Protein AF-A0AAE1EBH0-F1 (afdb_monomer_lite)

Radius of gyration: 31.52 Å; chains: 1; bounding box: 66×72×104 Å

Foldseek 3Di:
DDDYDYDDDDDDDDDDDDDDDDDDDPDDDDPDPAPAFDDDQADEAEWDADLEETETDAHCEEYAYEQHHYEYAHEAHEYEYAYEAHEAEYAYEAHEHEYHYEAHEHEYHYEAHEHEYAYEAHEHEYAYEAHEYEYHYEAHEHEYHYEAHEYEYAYAEYEAEYHYAEYEHEYHHAEYEAEYHHAEYEAEYAHAEYEAEYAHQEYEYEDHHQEYEAEDHHQEYEAEYAHAEYAAEDHHQEYAAEDHYEAYHHEYAHQEYHHEDAYEAHCEEDHHQEYCEEYHYEAHNYEYAHAHYNYEAEYEDHNYAYEYEDDPHDHDYDPPHPYPDDDDDHDD

Structure (mmCIF, N/CA/C/O backbone):
data_AF-A0AAE1EBH0-F1
#
_entry.id   AF-A0AAE1EBH0-F1
#
loop_
_atom_site.group_PDB
_atom_site.id
_atom_site.type_symbol
_atom_site.label_atom_id
_atom_site.label_alt_id
_atom_site.label_comp_id
_atom_site.label_asym_id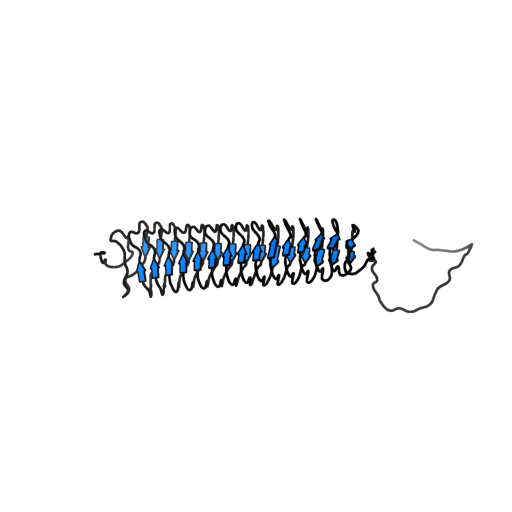
_atom_site.label_entity_id
_atom_site.label_seq_id
_atom_site.pdbx_PDB_ins_code
_atom_site.Cartn_x
_atom_site.Cartn_y
_atom_site.Cartn_z
_atom_site.occupancy
_atom_site.B_iso_or_equiv
_atom_site.auth_seq_id
_atom_site.auth_comp_id
_atom_site.auth_asym_id
_atom_site.auth_atom_id
_atom_site.pdbx_PDB_model_num
ATOM 1 N N . MET A 1 1 ? 1.457 -58.887 -53.678 1.00 26.47 1 MET A N 1
ATOM 2 C CA . MET A 1 1 ? 2.492 -59.864 -53.277 1.00 26.47 1 MET A CA 1
ATOM 3 C C . MET A 1 1 ? 2.886 -60.660 -54.516 1.00 26.47 1 MET A C 1
ATOM 5 O O . MET A 1 1 ? 1.962 -61.094 -55.187 1.00 26.47 1 MET A O 1
ATOM 9 N N . PRO A 1 2 ? 4.170 -60.941 -54.784 1.00 42.22 2 PRO A N 1
ATOM 10 C CA . PRO A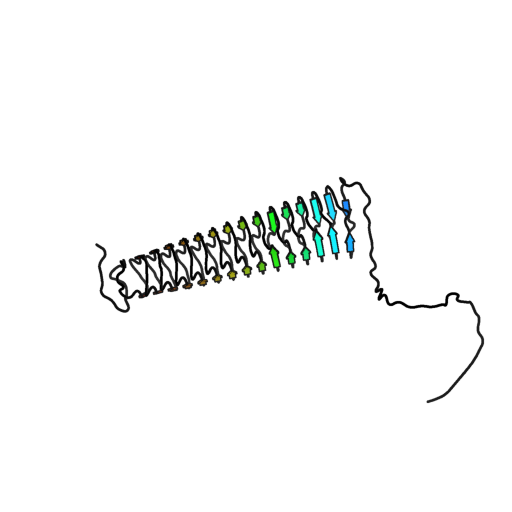 1 2 ? 5.352 -60.102 -54.552 1.00 42.22 2 PRO A CA 1
ATOM 11 C C . PRO A 1 2 ? 6.377 -60.159 -55.733 1.00 42.22 2 PRO A C 1
ATOM 13 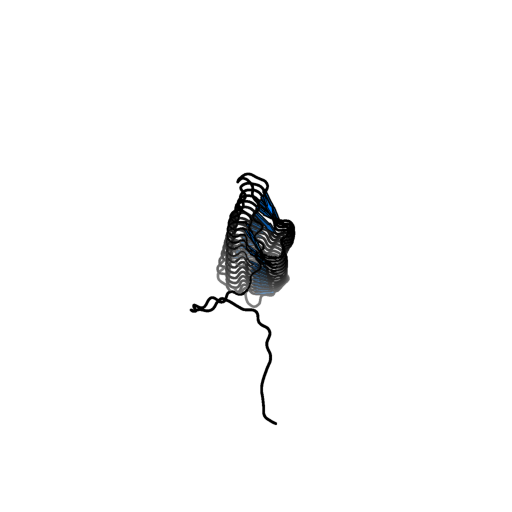O O . PRO A 1 2 ? 6.101 -60.770 -56.757 1.00 42.22 2 PRO A O 1
ATOM 16 N N . VAL A 1 3 ? 7.558 -59.554 -55.496 1.00 28.09 3 VAL A N 1
ATOM 17 C CA . VAL A 1 3 ? 8.928 -59.814 -56.037 1.00 28.09 3 VAL A CA 1
ATOM 18 C C . VAL A 1 3 ? 9.232 -59.475 -57.522 1.00 28.09 3 VAL A C 1
ATOM 20 O O . VAL A 1 3 ? 8.722 -60.125 -58.423 1.00 28.09 3 VAL A O 1
ATOM 23 N N . THR A 1 4 ? 9.946 -58.367 -57.825 1.00 29.62 4 THR A N 1
ATOM 24 C CA . THR A 1 4 ? 11.438 -58.160 -57.933 1.00 29.62 4 THR A CA 1
ATOM 25 C C . THR A 1 4 ? 11.979 -58.380 -59.351 1.00 29.62 4 THR A C 1
ATOM 27 O O . THR A 1 4 ? 11.517 -59.289 -60.019 1.00 29.62 4 THR A O 1
ATOM 30 N N . ASP A 1 5 ? 13.020 -57.729 -59.873 1.00 27.09 5 ASP A N 1
ATOM 31 C CA . ASP A 1 5 ? 13.785 -56.509 -59.576 1.00 27.09 5 ASP A CA 1
ATOM 32 C C . ASP A 1 5 ? 14.740 -56.298 -60.789 1.00 27.09 5 ASP A C 1
ATOM 34 O O . ASP A 1 5 ? 15.167 -57.269 -61.407 1.00 27.09 5 ASP A O 1
ATOM 38 N N . TRP A 1 6 ? 15.145 -55.044 -61.030 1.00 24.08 6 TRP A N 1
ATOM 39 C CA . TRP A 1 6 ? 16.502 -54.597 -61.436 1.00 24.08 6 TRP A CA 1
ATOM 40 C C . TRP A 1 6 ? 16.941 -54.312 -62.891 1.00 24.08 6 TRP A C 1
ATOM 42 O O . TRP A 1 6 ? 17.230 -55.205 -63.676 1.00 24.08 6 TRP A O 1
ATOM 52 N N . ARG A 1 7 ? 17.273 -53.006 -63.045 1.00 26.92 7 ARG A N 1
ATOM 53 C CA . ARG A 1 7 ? 18.481 -52.367 -63.639 1.00 26.92 7 ARG A CA 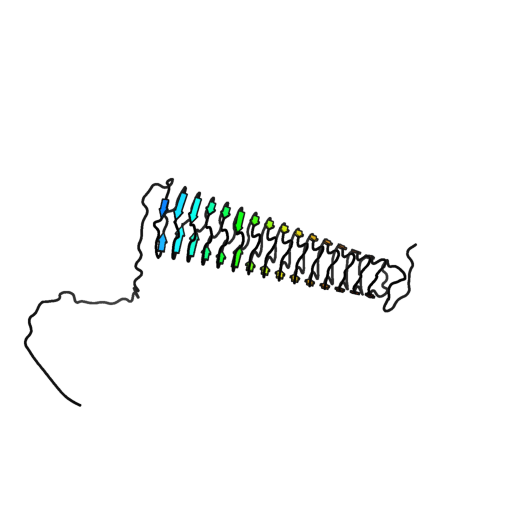1
ATOM 54 C C . ARG A 1 7 ? 18.628 -52.408 -65.167 1.00 26.92 7 ARG A C 1
ATOM 56 O O . ARG A 1 7 ? 18.363 -53.406 -65.803 1.00 26.92 7 ARG A O 1
ATOM 63 N N . SER A 1 8 ? 19.113 -51.372 -65.852 1.00 25.89 8 SER A N 1
ATOM 64 C CA . SER A 1 8 ? 19.776 -50.105 -65.492 1.00 25.89 8 SER A CA 1
ATOM 65 C C . SER A 1 8 ? 19.972 -49.301 -66.784 1.00 25.89 8 SER A C 1
ATOM 67 O O . SER A 1 8 ? 20.172 -49.931 -67.815 1.00 25.89 8 SER A O 1
ATOM 69 N N . HIS A 1 9 ? 20.021 -47.966 -66.729 1.00 27.78 9 HIS A N 1
ATOM 70 C CA . HIS A 1 9 ? 21.150 -47.166 -67.236 1.00 27.78 9 HIS A CA 1
ATOM 71 C C . HIS A 1 9 ? 21.087 -45.757 -66.630 1.00 27.78 9 HIS A C 1
ATOM 73 O O . HIS A 1 9 ? 20.063 -45.082 -66.647 1.00 27.78 9 HIS A O 1
ATOM 79 N N . SER A 1 10 ? 22.204 -45.380 -66.020 1.00 27.69 10 SER A N 1
ATOM 80 C CA . SER A 1 10 ? 22.478 -44.126 -65.330 1.00 27.69 10 SER A CA 1
ATOM 81 C C . SER A 1 10 ? 23.040 -43.069 -66.277 1.00 27.69 10 SER A C 1
ATOM 83 O O . SER A 1 10 ? 23.860 -43.405 -67.130 1.00 27.69 10 SER A O 1
ATOM 85 N N . SER A 1 11 ? 22.795 -41.795 -65.980 1.00 27.38 11 SER A N 1
ATOM 86 C CA . SER A 1 11 ? 23.772 -40.731 -66.230 1.00 27.38 11 SER A CA 1
ATOM 87 C C . SER A 1 11 ? 24.030 -39.957 -64.935 1.00 27.38 11 SER A C 1
ATOM 89 O O . SER A 1 11 ? 23.114 -39.422 -64.317 1.00 27.38 11 SER A O 1
ATOM 91 N N . GLN A 1 12 ? 25.302 -39.998 -64.531 1.00 27.47 12 GLN A N 1
ATOM 92 C CA . GLN A 1 12 ? 25.963 -39.329 -63.404 1.00 27.47 12 GLN A CA 1
ATOM 93 C C . GLN A 1 12 ? 25.803 -37.796 -63.490 1.00 27.47 12 GLN A C 1
ATOM 95 O O . GLN A 1 12 ? 25.592 -37.274 -64.577 1.00 27.47 12 GLN A O 1
ATOM 100 N N . THR A 1 13 ? 25.872 -37.035 -62.393 1.00 27.75 13 THR A N 1
ATOM 101 C CA . THR A 1 13 ? 27.129 -36.580 -61.754 1.00 27.75 13 THR A CA 1
ATOM 102 C C . THR A 1 13 ? 26.918 -36.307 -60.253 1.00 27.75 13 THR A C 1
ATOM 104 O O . THR A 1 13 ? 26.025 -35.576 -59.851 1.00 27.75 13 THR A O 1
ATOM 107 N N . LYS A 1 14 ? 27.567 -37.102 -59.391 1.00 26.70 14 LYS A N 1
ATOM 108 C CA . LYS A 1 14 ? 28.791 -36.802 -58.610 1.00 26.70 14 LYS A CA 1
ATOM 109 C C . LYS A 1 14 ? 28.615 -35.797 -57.458 1.00 26.70 14 LYS A C 1
ATOM 111 O O . LYS A 1 14 ? 28.728 -34.589 -57.616 1.00 26.70 14 LYS A O 1
ATOM 116 N N . SER A 1 15 ? 28.410 -36.399 -56.288 1.00 29.59 15 SER A N 1
ATOM 117 C CA . SER A 1 15 ? 28.755 -35.933 -54.945 1.00 29.59 15 SER A CA 1
ATOM 118 C C . SER A 1 15 ? 30.262 -35.755 -54.757 1.00 29.59 15 SER A C 1
ATOM 120 O O . SER A 1 15 ? 31.019 -36.502 -55.370 1.00 29.59 15 SER A O 1
ATOM 122 N N . ASP A 1 16 ? 30.665 -34.957 -53.769 1.00 27.64 16 ASP A N 1
ATOM 123 C CA . ASP A 1 16 ? 31.748 -35.359 -52.866 1.00 27.64 16 ASP A CA 1
ATOM 124 C C . ASP A 1 16 ? 31.518 -34.805 -51.457 1.00 27.64 16 ASP A C 1
ATOM 126 O O . ASP A 1 16 ? 31.164 -33.640 -51.281 1.00 27.64 16 ASP A O 1
ATOM 130 N N . GLY A 1 17 ? 31.705 -35.668 -50.451 1.00 25.56 17 GLY A N 1
ATOM 131 C CA . GLY A 1 17 ? 31.718 -35.270 -49.043 1.00 25.56 17 GLY A CA 1
ATOM 132 C C . GLY A 1 17 ? 31.184 -36.306 -48.051 1.00 25.56 17 GLY A C 1
ATOM 133 O O . GLY A 1 17 ? 30.219 -36.030 -47.347 1.00 25.56 17 GLY A O 1
ATOM 134 N N . SER A 1 18 ? 31.821 -37.478 -47.939 1.00 26.80 18 SER A N 1
ATOM 135 C CA . SER A 1 18 ? 31.674 -38.347 -46.758 1.00 26.80 18 SER A CA 1
ATOM 136 C C . SER A 1 18 ? 32.990 -38.396 -45.982 1.00 26.80 18 SER A C 1
ATOM 138 O O . SER A 1 18 ? 34.003 -38.775 -46.570 1.00 26.80 18 SER A O 1
ATOM 140 N N . ARG A 1 19 ? 32.957 -38.089 -44.676 1.00 28.70 19 ARG A N 1
ATOM 141 C CA . ARG A 1 19 ? 33.401 -38.979 -43.578 1.00 28.70 19 ARG A CA 1
ATOM 142 C C . ARG A 1 19 ? 33.306 -38.282 -42.205 1.00 28.70 19 ARG A C 1
ATOM 144 O O . ARG A 1 19 ? 34.047 -37.350 -41.938 1.00 28.70 19 ARG A O 1
ATOM 151 N N . THR A 1 20 ? 32.374 -38.795 -41.380 1.00 28.12 20 THR A N 1
ATOM 152 C CA . THR A 1 20 ? 32.510 -39.203 -39.949 1.00 28.12 20 THR A CA 1
ATOM 153 C C . THR A 1 20 ? 33.251 -38.255 -38.982 1.00 28.12 20 THR A C 1
ATOM 155 O O . THR A 1 20 ? 34.412 -37.960 -39.202 1.00 28.12 20 THR A O 1
ATOM 158 N N . SER A 1 21 ? 32.708 -37.789 -37.846 1.00 27.25 21 SER A N 1
ATOM 159 C CA . SER A 1 21 ? 31.931 -38.503 -36.815 1.00 27.25 21 SER A CA 1
ATOM 160 C C . SER A 1 21 ? 31.156 -37.549 -35.886 1.00 27.25 21 SER A C 1
ATOM 162 O O . SER A 1 21 ? 31.539 -36.407 -35.665 1.00 27.25 21 SER A O 1
ATOM 164 N N . ARG A 1 22 ? 30.067 -38.084 -35.326 1.00 32.03 22 ARG A N 1
ATOM 165 C CA . ARG A 1 22 ? 29.065 -37.484 -34.429 1.00 32.03 22 ARG A CA 1
ATOM 166 C C . ARG A 1 22 ? 29.624 -36.835 -33.152 1.00 32.03 22 ARG A C 1
ATOM 168 O O . ARG A 1 22 ? 30.387 -37.470 -32.435 1.00 32.03 22 ARG A O 1
ATOM 175 N N . ALA A 1 23 ? 29.019 -35.714 -32.759 1.00 25.00 23 ALA A N 1
ATOM 176 C CA . ALA A 1 23 ? 28.560 -35.493 -31.386 1.00 25.00 23 ALA A CA 1
ATOM 177 C C . ALA A 1 23 ? 27.268 -34.657 -31.426 1.00 25.00 23 ALA A C 1
ATOM 179 O O . ALA A 1 23 ? 27.155 -33.705 -32.193 1.00 25.00 23 ALA A O 1
ATOM 180 N N . PHE A 1 24 ? 26.269 -35.091 -30.662 1.00 32.69 24 PHE A N 1
ATOM 181 C CA . PHE A 1 24 ? 24.916 -34.539 -30.592 1.00 32.69 24 PHE A CA 1
ATOM 182 C C . PHE A 1 24 ? 24.906 -33.022 -30.333 1.00 32.69 24 PHE A C 1
ATOM 184 O O . PHE A 1 24 ? 25.310 -32.573 -29.265 1.00 32.69 24 PHE A O 1
ATOM 191 N N . ALA A 1 25 ? 24.344 -32.250 -31.261 1.00 26.70 25 ALA A N 1
ATOM 192 C CA . ALA A 1 25 ? 23.796 -30.928 -30.986 1.00 26.70 25 ALA A CA 1
ATOM 193 C C . ALA A 1 25 ? 22.449 -30.832 -31.707 1.00 26.70 25 ALA A C 1
ATOM 195 O O . ALA A 1 25 ? 22.386 -30.814 -32.937 1.00 26.70 25 ALA A O 1
ATOM 196 N N . VAL A 1 26 ? 21.363 -30.835 -30.933 1.00 27.14 26 VAL A N 1
ATOM 197 C CA . VAL A 1 26 ? 20.010 -30.544 -31.418 1.00 27.14 26 VAL A CA 1
ATOM 198 C C . VAL A 1 26 ? 19.995 -29.069 -31.810 1.00 27.14 26 VAL A C 1
ATOM 200 O O . VAL A 1 26 ? 19.757 -28.189 -30.991 1.00 27.14 26 VAL A O 1
ATOM 203 N N . ASN A 1 27 ? 20.334 -28.802 -33.065 1.00 28.36 27 ASN A N 1
ATOM 204 C CA . ASN A 1 27 ? 20.322 -27.477 -33.660 1.00 28.36 27 ASN A CA 1
ATOM 205 C C . ASN A 1 27 ? 18.960 -27.315 -34.346 1.00 28.36 27 ASN A C 1
ATOM 207 O O . ASN A 1 27 ? 18.799 -27.668 -35.513 1.00 28.36 27 ASN A O 1
ATOM 211 N N . THR A 1 28 ? 17.950 -26.873 -33.592 1.00 29.86 28 THR A N 1
ATOM 212 C CA . THR A 1 28 ? 16.665 -26.475 -34.184 1.00 29.86 28 THR A CA 1
ATOM 213 C C . THR A 1 28 ? 16.712 -24.984 -34.491 1.00 29.86 28 THR A C 1
ATOM 215 O O . THR A 1 28 ? 17.116 -24.164 -33.670 1.00 29.86 28 THR A O 1
ATOM 218 N N . ILE A 1 29 ? 16.355 -24.684 -35.732 1.00 30.55 29 ILE A N 1
ATOM 219 C CA . ILE A 1 29 ? 16.520 -23.433 -36.463 1.00 30.55 29 ILE A CA 1
ATOM 220 C C . ILE A 1 29 ? 15.816 -22.271 -35.744 1.00 30.55 29 ILE A C 1
ATOM 222 O O . ILE A 1 29 ? 14.592 -22.185 -35.739 1.00 30.55 29 ILE A O 1
ATOM 226 N N . LEU A 1 30 ? 16.598 -21.340 -35.193 1.00 29.14 30 LEU A N 1
ATOM 227 C CA . LEU A 1 30 ? 16.169 -19.966 -34.932 1.00 29.14 30 LEU A CA 1
ATOM 228 C C . LEU A 1 30 ? 16.690 -19.102 -36.084 1.00 29.14 30 LEU A C 1
ATOM 230 O O . LEU A 1 30 ? 17.890 -18.841 -36.175 1.00 29.14 30 LEU A O 1
ATOM 234 N N . GLN A 1 31 ? 15.802 -18.638 -36.965 1.00 31.59 31 GLN A N 1
ATOM 235 C CA . GLN A 1 31 ? 16.110 -17.503 -37.837 1.00 31.59 31 GLN A CA 1
ATOM 236 C C . GLN A 1 31 ? 16.234 -16.249 -36.961 1.00 31.59 31 GLN A C 1
ATOM 238 O O . GLN A 1 31 ? 15.267 -15.543 -36.697 1.00 31.59 31 GLN A O 1
ATOM 243 N N . SER A 1 32 ? 17.439 -15.987 -36.457 1.00 32.75 32 SER A N 1
ATOM 244 C CA . SER A 1 32 ? 17.765 -14.745 -35.764 1.00 32.75 32 SER A CA 1
ATOM 245 C C . SER A 1 32 ? 18.110 -13.661 -36.789 1.00 32.75 32 SER A C 1
ATOM 247 O O . SER A 1 32 ? 19.234 -13.624 -37.294 1.00 32.75 32 SER A O 1
ATOM 249 N N . CYS A 1 33 ? 17.188 -12.745 -37.080 1.00 33.72 33 CYS A N 1
ATOM 250 C CA . CYS A 1 33 ? 17.559 -11.461 -37.678 1.00 33.72 33 CYS A CA 1
ATOM 251 C C . CYS A 1 33 ? 18.268 -10.611 -36.611 1.00 33.72 33 CYS A C 1
ATOM 253 O O . CYS A 1 33 ? 17.635 -9.872 -35.864 1.00 33.72 33 CYS A O 1
ATOM 255 N N . ARG A 1 34 ? 19.600 -10.721 -36.513 1.00 35.38 34 ARG A N 1
ATOM 256 C CA . ARG A 1 34 ? 20.425 -9.782 -35.736 1.00 35.38 34 ARG A CA 1
ATOM 257 C C . ARG A 1 34 ? 20.561 -8.477 -36.521 1.00 35.38 34 ARG A C 1
ATOM 259 O O . ARG A 1 34 ? 21.485 -8.327 -37.314 1.00 35.38 34 ARG A O 1
ATOM 266 N N . CYS A 1 35 ? 19.656 -7.528 -36.310 1.00 35.62 35 CYS A N 1
ATOM 267 C CA . CYS A 1 35 ? 19.877 -6.153 -36.753 1.00 35.62 35 CYS A CA 1
ATOM 268 C C . CYS A 1 35 ? 20.708 -5.412 -35.700 1.00 35.62 35 CYS A C 1
ATOM 270 O O . CYS A 1 35 ? 20.172 -4.856 -34.747 1.00 35.62 35 CYS A O 1
ATOM 272 N N . SER A 1 36 ? 22.030 -5.427 -35.858 1.00 37.41 36 SER A N 1
ATOM 273 C CA . SER A 1 36 ? 22.948 -4.633 -35.040 1.00 37.41 36 SER A CA 1
ATOM 274 C C . SER A 1 36 ? 22.878 -3.167 -35.488 1.00 37.41 36 SER A C 1
ATOM 276 O O . SER A 1 36 ? 23.412 -2.822 -36.541 1.00 37.41 36 SER A O 1
ATOM 278 N N . SER A 1 37 ? 22.222 -2.287 -34.728 1.00 43.00 37 SER A N 1
ATOM 279 C CA . SER A 1 37 ? 22.300 -0.840 -34.977 1.00 43.00 37 SER A CA 1
ATOM 280 C C . SER A 1 37 ? 23.693 -0.326 -34.583 1.00 43.00 37 SER A C 1
ATOM 282 O O . SER A 1 37 ? 24.084 -0.446 -33.421 1.00 43.00 37 SER A O 1
ATOM 284 N N . SER A 1 38 ? 24.440 0.232 -35.537 1.00 41.62 38 SER A N 1
ATOM 285 C CA . SER A 1 38 ? 25.758 0.848 -35.333 1.00 41.62 38 SER A CA 1
ATOM 286 C C . SER A 1 38 ? 25.618 2.354 -35.085 1.00 41.62 38 SER A C 1
ATOM 288 O O . SER A 1 38 ? 25.200 3.069 -35.992 1.00 41.62 38 SER A O 1
ATOM 290 N N . SER A 1 39 ? 25.976 2.833 -33.885 1.00 43.12 39 SER A N 1
ATOM 291 C CA . SER A 1 39 ? 26.346 4.234 -33.596 1.00 43.12 39 SER A CA 1
ATOM 292 C C . SER A 1 39 ? 26.846 4.403 -32.148 1.00 43.12 39 SER A C 1
ATOM 294 O O . SER A 1 39 ? 26.679 3.509 -31.324 1.00 43.12 39 SER A O 1
ATOM 296 N N . LYS A 1 40 ? 27.514 5.537 -31.878 1.00 40.47 40 LYS A N 1
ATOM 297 C CA . LYS A 1 40 ? 28.255 5.912 -30.652 1.00 40.47 40 LYS A CA 1
ATOM 298 C C . LYS A 1 40 ? 27.454 5.771 -29.332 1.00 40.47 40 LYS A C 1
ATOM 300 O O . LYS A 1 40 ? 26.236 5.895 -29.388 1.00 40.47 40 LYS A O 1
ATOM 305 N N . PRO A 1 41 ? 28.133 5.623 -28.167 1.00 48.91 41 PRO A N 1
ATOM 306 C CA . PRO A 1 41 ? 27.506 5.392 -26.852 1.00 48.91 41 PRO A CA 1
ATOM 307 C C . PRO A 1 41 ? 26.456 6.434 -26.435 1.00 48.91 41 PRO A C 1
ATOM 309 O O . PRO A 1 41 ? 25.504 6.088 -25.743 1.00 48.91 41 PRO A O 1
ATOM 312 N N . ASP A 1 42 ? 26.602 7.677 -26.905 1.00 50.75 42 ASP A N 1
ATOM 313 C CA . ASP A 1 42 ? 25.801 8.833 -26.471 1.00 50.75 42 ASP A CA 1
ATOM 314 C C . ASP A 1 42 ? 24.731 9.253 -27.508 1.00 50.75 42 ASP A C 1
ATOM 316 O O . ASP A 1 42 ? 24.231 10.377 -27.492 1.00 50.75 42 ASP A O 1
ATOM 320 N N . GLY A 1 43 ? 24.428 8.387 -28.484 1.00 57.03 43 GLY A N 1
ATOM 321 C CA . GLY A 1 43 ? 23.566 8.697 -29.631 1.00 57.03 43 GLY A CA 1
ATOM 322 C C . GLY A 1 43 ? 22.121 8.193 -29.528 1.00 57.03 43 GLY A C 1
ATOM 323 O O . GLY A 1 43 ? 21.776 7.353 -28.702 1.00 57.03 43 GLY A O 1
ATOM 324 N N . LEU A 1 44 ? 21.267 8.686 -30.432 1.00 56.84 44 LEU A N 1
ATOM 325 C CA . LEU A 1 44 ? 19.937 8.128 -30.702 1.00 56.84 44 LEU A CA 1
ATOM 326 C C . LEU A 1 44 ? 20.077 6.718 -31.297 1.00 56.84 44 LEU A C 1
ATOM 328 O O . LEU A 1 44 ? 20.617 6.564 -32.393 1.00 56.84 44 LEU A O 1
ATOM 332 N N . HIS A 1 45 ? 19.557 5.701 -30.612 1.00 66.19 45 HIS A N 1
ATOM 333 C CA . HIS A 1 45 ? 19.511 4.328 -31.109 1.00 66.19 45 HIS A CA 1
ATOM 334 C C . HIS A 1 45 ? 18.108 3.992 -31.612 1.00 66.19 45 HIS A C 1
ATOM 336 O O . HIS A 1 45 ? 17.140 3.986 -30.850 1.00 66.19 45 HIS A O 1
ATOM 342 N N . TYR A 1 46 ? 18.001 3.694 -32.907 1.00 62.31 46 TYR A N 1
ATOM 343 C CA . TYR A 1 46 ? 16.771 3.203 -33.520 1.00 62.31 46 TYR A CA 1
ATOM 344 C C . TYR A 1 46 ? 16.854 1.688 -33.674 1.00 62.31 46 TYR A C 1
ATOM 346 O O . TYR A 1 46 ? 17.710 1.175 -34.400 1.00 62.31 46 TYR A O 1
ATOM 354 N N . ALA A 1 47 ? 15.958 0.974 -33.006 1.00 64.88 47 ALA A N 1
ATOM 355 C CA . ALA A 1 47 ? 15.810 -0.455 -33.201 1.00 64.88 47 ALA A CA 1
ATOM 356 C C . ALA A 1 47 ? 14.753 -0.693 -34.301 1.00 64.88 47 ALA A C 1
ATOM 358 O O . ALA A 1 47 ? 13.653 -0.148 -34.201 1.00 64.88 47 ALA A O 1
ATOM 359 N N . PRO A 1 48 ? 15.055 -1.437 -35.380 1.00 63.16 48 PRO A N 1
ATOM 360 C CA . PRO A 1 48 ? 14.090 -1.680 -36.453 1.00 63.16 48 PRO A CA 1
ATOM 361 C C . PRO A 1 48 ? 12.901 -2.491 -35.941 1.00 63.16 48 PRO A C 1
ATOM 363 O O . PRO A 1 48 ? 13.066 -3.273 -35.010 1.00 63.16 48 PRO A O 1
ATOM 366 N N . LYS A 1 49 ? 11.729 -2.340 -36.575 1.00 57.62 49 LYS A N 1
ATOM 367 C CA . LYS A 1 49 ? 10.523 -3.117 -36.258 1.00 57.62 49 LYS A CA 1
ATOM 368 C C . LYS A 1 49 ? 10.765 -4.608 -36.562 1.00 57.62 49 LYS A C 1
ATOM 370 O O . LYS A 1 49 ? 10.834 -4.953 -37.744 1.00 57.62 49 LYS A O 1
ATOM 375 N N . PRO A 1 50 ? 10.900 -5.496 -35.565 1.00 53.94 50 PRO A N 1
ATOM 376 C CA . PRO A 1 50 ? 11.158 -6.909 -35.805 1.00 53.94 50 PRO A CA 1
ATOM 377 C C . PRO A 1 50 ? 9.896 -7.744 -35.563 1.00 53.94 50 PRO A C 1
ATOM 379 O O . PRO A 1 50 ? 9.074 -7.403 -34.723 1.00 53.94 50 PRO A O 1
ATOM 382 N N . GLY A 1 51 ? 9.777 -8.870 -36.267 1.00 53.72 51 GLY A N 1
ATOM 383 C CA . GLY A 1 51 ? 8.836 -9.946 -35.934 1.00 53.72 51 GLY A CA 1
ATOM 384 C C . GLY A 1 51 ? 9.514 -11.069 -35.139 1.00 53.72 51 GLY A C 1
ATOM 385 O O . GLY A 1 51 ? 9.383 -12.230 -35.515 1.00 53.72 51 GLY A O 1
ATOM 386 N N . GLY A 1 52 ? 10.347 -10.744 -34.137 1.00 65.81 52 GLY A N 1
ATOM 387 C CA . GLY A 1 52 ? 11.248 -11.712 -33.494 1.00 65.81 52 GLY A CA 1
ATOM 388 C C . GLY A 1 52 ? 12.126 -11.143 -32.367 1.00 65.81 52 GLY A C 1
ATOM 389 O O . GLY A 1 52 ? 11.680 -10.333 -31.564 1.00 65.81 52 GLY A O 1
ATOM 390 N N . LEU A 1 53 ? 13.382 -11.598 -32.264 1.00 69.31 53 LEU A N 1
ATOM 391 C CA . LEU A 1 53 ? 14.315 -11.184 -31.202 1.00 69.31 53 LEU A CA 1
ATOM 392 C C . LEU A 1 53 ? 15.106 -9.932 -31.605 1.00 69.31 53 LEU A C 1
ATOM 394 O O . LEU A 1 53 ? 15.865 -9.958 -32.573 1.00 69.31 53 LEU A O 1
ATOM 398 N N . LEU A 1 54 ? 14.980 -8.863 -30.820 1.00 73.69 54 LEU A N 1
ATOM 399 C CA . LEU A 1 54 ? 15.683 -7.596 -30.986 1.00 73.69 54 LEU A CA 1
ATOM 400 C C . LEU A 1 54 ? 16.611 -7.336 -29.803 1.00 73.69 54 LEU A C 1
ATOM 402 O O . LEU A 1 54 ? 16.178 -7.252 -28.656 1.00 73.69 54 LEU A O 1
ATOM 406 N N . TYR A 1 55 ? 17.897 -7.178 -30.102 1.00 72.94 55 TYR A N 1
ATOM 407 C CA . TYR A 1 55 ? 18.915 -6.786 -29.136 1.00 72.94 55 TYR A CA 1
ATOM 408 C C . TYR A 1 55 ? 19.281 -5.326 -29.385 1.00 72.94 55 TYR A C 1
ATOM 410 O O . TYR A 1 55 ? 19.867 -5.011 -30.422 1.00 72.94 55 TYR A O 1
ATOM 418 N N . ALA A 1 56 ? 18.958 -4.440 -28.447 1.00 72.88 56 ALA A N 1
ATOM 419 C CA . ALA A 1 56 ? 19.455 -3.075 -28.496 1.00 72.88 56 ALA A CA 1
ATOM 420 C C . ALA A 1 56 ? 20.851 -2.999 -27.843 1.00 72.88 56 ALA A C 1
ATOM 422 O O . ALA A 1 56 ? 21.062 -3.599 -26.785 1.00 72.88 56 ALA A O 1
ATOM 423 N N . PRO A 1 57 ? 21.830 -2.295 -28.440 1.00 69.19 57 PRO A N 1
ATOM 424 C CA . PRO A 1 57 ? 23.085 -1.986 -27.752 1.00 69.19 57 PRO A CA 1
ATOM 425 C C . PRO A 1 57 ? 22.798 -1.138 -26.509 1.00 69.19 57 PRO A C 1
ATOM 427 O O . PRO A 1 57 ? 21.771 -0.468 -26.484 1.00 69.19 57 PRO A O 1
ATOM 430 N N . LYS A 1 58 ? 23.693 -1.156 -25.506 1.00 68.25 58 LYS A N 1
ATOM 431 C CA . LYS A 1 58 ? 23.555 -0.340 -24.288 1.00 68.25 58 LYS A CA 1
ATOM 432 C C . LYS A 1 58 ? 23.460 1.144 -24.693 1.00 68.25 58 LYS A C 1
ATOM 434 O O . LYS A 1 58 ? 24.484 1.696 -25.096 1.00 68.25 58 LYS A O 1
ATOM 439 N N . PRO A 1 59 ? 22.276 1.768 -24.632 1.00 62.84 59 PRO A N 1
ATOM 440 C CA . PRO A 1 59 ? 22.113 3.160 -25.010 1.00 62.84 59 PRO A CA 1
ATOM 441 C C . PRO A 1 59 ? 22.500 4.039 -23.813 1.00 62.84 59 PRO A C 1
ATOM 443 O O . PRO A 1 59 ? 22.007 3.812 -22.712 1.00 62.84 59 PRO A O 1
ATOM 446 N N . GLY A 1 60 ? 23.379 5.022 -24.022 1.00 61.78 60 GLY A N 1
ATOM 447 C CA . GLY A 1 60 ? 23.688 6.073 -23.040 1.00 61.78 60 GLY A CA 1
ATOM 448 C C . GLY A 1 60 ? 22.755 7.290 -23.126 1.00 61.78 60 GLY A C 1
ATOM 449 O O . GLY A 1 60 ? 23.023 8.315 -22.508 1.00 61.78 60 GLY A O 1
ATOM 450 N N . GLY A 1 61 ? 21.700 7.211 -23.947 1.00 77.25 61 GLY A N 1
ATOM 451 C CA . GLY A 1 61 ? 20.810 8.324 -24.277 1.00 77.25 61 GLY A CA 1
ATOM 452 C C . GLY A 1 61 ? 19.381 7.870 -24.574 1.00 77.25 61 GLY A C 1
ATOM 453 O O . GLY A 1 61 ? 18.645 7.477 -23.676 1.00 77.25 61 GLY A O 1
ATOM 454 N N . LEU A 1 62 ? 18.943 7.953 -25.835 1.00 81.88 62 LEU A N 1
ATOM 455 C CA . LEU A 1 62 ? 17.584 7.562 -26.228 1.00 81.88 62 LEU A CA 1
ATOM 456 C C . LEU A 1 62 ? 17.599 6.287 -27.071 1.00 81.88 62 LEU A C 1
ATOM 458 O O . LEU A 1 62 ? 18.236 6.234 -28.123 1.00 81.88 62 LEU A O 1
ATOM 462 N N . LEU A 1 63 ? 16.830 5.289 -26.641 1.00 84.94 63 LEU A N 1
ATOM 463 C CA . LEU A 1 63 ? 16.514 4.084 -27.398 1.00 84.94 63 LEU A CA 1
ATOM 464 C C . LEU A 1 63 ? 15.047 4.110 -27.818 1.00 84.94 63 LEU A C 1
ATOM 466 O O . LEU A 1 63 ? 14.142 4.060 -26.988 1.00 84.94 63 LEU A O 1
ATOM 470 N N . TYR A 1 64 ? 14.825 4.160 -29.126 1.00 86.12 64 TYR A N 1
ATOM 471 C CA . TYR A 1 64 ? 13.508 4.107 -29.742 1.00 86.12 64 TYR A CA 1
ATOM 472 C C . TYR A 1 64 ? 13.296 2.733 -30.381 1.00 86.12 64 TYR A C 1
ATOM 474 O O . TYR A 1 64 ? 13.995 2.374 -31.331 1.00 86.12 64 TYR A O 1
ATOM 482 N N . ALA A 1 65 ? 12.318 1.975 -29.886 1.00 85.62 65 ALA A N 1
ATOM 483 C CA . ALA A 1 65 ? 11.932 0.677 -30.432 1.00 85.62 65 ALA A CA 1
ATOM 484 C C . ALA A 1 65 ? 10.432 0.683 -30.783 1.00 85.62 65 ALA A C 1
ATOM 486 O O . ALA A 1 65 ? 9.594 0.479 -29.906 1.00 85.62 65 ALA A O 1
ATOM 487 N N . PRO A 1 66 ? 10.047 0.954 -32.041 1.00 84.12 66 PRO A N 1
ATOM 488 C CA . PRO A 1 66 ? 8.649 1.094 -32.427 1.00 84.12 66 PRO A CA 1
ATOM 489 C C . PRO A 1 66 ? 7.964 -0.265 -32.545 1.00 84.12 66 PRO A C 1
ATOM 491 O O . PRO A 1 66 ? 8.300 -1.024 -33.451 1.00 84.12 66 PRO A O 1
ATOM 494 N N . LYS A 1 67 ? 6.946 -0.516 -31.708 1.00 83.12 67 LYS A N 1
ATOM 495 C CA . LYS A 1 67 ? 6.109 -1.730 -31.756 1.00 83.12 67 LYS A CA 1
ATOM 496 C C . LYS A 1 67 ? 6.950 -3.004 -31.921 1.00 83.12 67 LYS A C 1
ATOM 498 O O . LYS A 1 67 ? 6.885 -3.630 -32.981 1.00 83.12 67 LYS A O 1
ATOM 503 N N . PRO A 1 68 ? 7.838 -3.308 -30.961 1.00 83.06 68 PRO A N 1
ATOM 504 C CA . PRO A 1 68 ? 8.590 -4.544 -31.025 1.00 83.06 68 PRO A CA 1
ATOM 505 C C . PRO A 1 68 ? 7.613 -5.709 -30.845 1.00 83.06 68 PRO A C 1
ATOM 507 O O . PRO A 1 68 ? 6.904 -5.752 -29.843 1.00 83.06 68 PRO A O 1
ATOM 510 N N . ASP A 1 69 ? 7.605 -6.630 -31.806 1.00 83.25 69 ASP A N 1
ATOM 511 C CA . ASP A 1 69 ? 6.818 -7.858 -31.747 1.00 83.25 69 ASP A CA 1
ATOM 512 C C . ASP A 1 69 ? 7.791 -9.010 -31.402 1.00 83.25 69 ASP A C 1
ATOM 514 O O . ASP A 1 69 ? 8.830 -9.170 -32.053 1.00 83.25 69 ASP A O 1
ATOM 518 N N . GLY A 1 70 ? 7.505 -9.802 -30.364 1.00 85.06 70 GLY A N 1
ATOM 519 C CA . GLY A 1 70 ? 8.374 -10.889 -29.894 1.00 85.06 70 GLY A CA 1
ATOM 520 C C . GLY A 1 70 ? 9.202 -10.524 -28.657 1.00 85.06 70 GLY A C 1
ATOM 521 O O . GLY A 1 70 ? 8.645 -10.298 -27.591 1.00 85.06 70 GLY A O 1
ATOM 522 N N . LEU A 1 71 ? 10.538 -10.541 -28.746 1.00 87.56 71 LEU A N 1
ATOM 523 C CA . LEU A 1 71 ? 11.431 -10.228 -27.615 1.00 87.56 71 LEU A CA 1
ATOM 524 C C . LEU A 1 71 ? 12.234 -8.961 -27.906 1.00 87.56 71 LEU A C 1
ATOM 526 O O . LEU A 1 71 ? 13.107 -8.982 -28.769 1.00 87.56 71 LEU A O 1
ATOM 530 N N . LEU A 1 72 ? 12.031 -7.902 -27.123 1.00 89.31 72 LEU A N 1
ATOM 531 C CA . LEU A 1 72 ? 12.952 -6.769 -27.047 1.00 89.31 72 LEU A CA 1
ATOM 532 C C . LEU A 1 72 ? 13.835 -6.899 -25.808 1.00 89.31 72 LEU A C 1
ATOM 534 O O . LEU A 1 72 ? 13.356 -6.800 -24.682 1.00 89.31 72 LEU A O 1
ATOM 538 N N . TYR A 1 73 ? 15.136 -7.063 -26.020 1.00 89.38 73 TYR A N 1
ATOM 539 C CA . TYR A 1 73 ? 16.140 -6.978 -24.971 1.00 89.38 73 TYR A CA 1
ATOM 540 C C . TYR A 1 73 ? 16.893 -5.648 -25.040 1.00 89.38 73 TYR A C 1
ATOM 542 O O . TYR A 1 73 ? 17.624 -5.384 -25.998 1.00 89.38 73 TYR A O 1
ATOM 550 N N . ALA A 1 74 ? 16.733 -4.831 -24.001 1.00 88.56 74 ALA A N 1
ATOM 551 C CA . ALA A 1 74 ? 17.415 -3.553 -23.825 1.00 88.56 74 ALA A CA 1
ATOM 552 C C . ALA A 1 74 ? 18.268 -3.608 -22.542 1.00 88.56 74 ALA A C 1
ATOM 554 O O . ALA A 1 74 ? 17.750 -3.372 -21.452 1.00 88.56 74 ALA A O 1
ATOM 555 N N . PRO A 1 75 ? 19.560 -3.972 -22.620 1.00 86.00 75 PRO A N 1
ATOM 556 C CA . PRO A 1 75 ? 20.409 -4.124 -21.445 1.00 86.00 75 PRO A CA 1
ATOM 557 C C . PRO A 1 75 ? 20.791 -2.766 -20.853 1.00 86.00 75 PRO A C 1
ATOM 559 O O . PRO A 1 75 ? 21.501 -2.014 -21.516 1.00 86.00 75 PRO A O 1
ATOM 562 N N . LYS A 1 76 ? 20.409 -2.506 -19.592 1.00 85.56 76 LYS A N 1
ATOM 563 C CA . LYS A 1 76 ? 20.775 -1.291 -18.836 1.00 85.56 76 LYS A CA 1
ATOM 564 C C . LYS A 1 76 ? 20.639 -0.012 -19.677 1.00 85.56 76 LYS A C 1
ATOM 566 O O . LYS A 1 76 ? 21.662 0.597 -19.997 1.00 85.56 76 LYS A O 1
ATOM 571 N N . PRO A 1 77 ? 19.425 0.320 -20.147 1.00 84.75 77 PRO A N 1
ATOM 572 C CA . PRO A 1 77 ? 19.225 1.573 -20.843 1.00 84.75 77 PRO A CA 1
ATOM 573 C C . PRO A 1 77 ? 19.439 2.713 -19.854 1.00 84.75 77 PRO A C 1
ATOM 575 O O . PRO A 1 77 ? 18.757 2.760 -18.833 1.00 84.75 77 PRO A O 1
ATOM 578 N N . ASP A 1 78 ? 20.380 3.593 -20.174 1.00 84.88 78 ASP A N 1
ATOM 579 C CA . ASP A 1 78 ? 20.625 4.817 -19.425 1.00 84.88 78 ASP A CA 1
ATOM 580 C C . ASP A 1 78 ? 19.943 5.955 -20.217 1.00 84.88 78 ASP A C 1
ATOM 582 O O . ASP A 1 78 ? 20.142 6.073 -21.429 1.00 84.88 78 ASP A O 1
ATOM 586 N N . GLY A 1 79 ? 19.093 6.761 -19.577 1.00 86.50 79 GLY A N 1
ATOM 587 C CA . GLY A 1 79 ? 18.326 7.830 -20.226 1.00 86.50 79 GLY A CA 1
ATOM 588 C C . GLY A 1 79 ? 16.874 7.450 -20.540 1.00 86.50 79 GLY A C 1
ATOM 589 O O . GLY A 1 79 ? 16.084 7.220 -19.631 1.00 86.50 79 GLY A O 1
ATOM 590 N N . LEU A 1 80 ? 16.471 7.461 -21.818 1.00 89.75 80 LEU A N 1
ATOM 591 C CA . LEU A 1 80 ? 15.092 7.183 -22.254 1.00 89.75 80 LEU A CA 1
ATOM 592 C C . LEU A 1 80 ? 15.013 5.906 -23.096 1.00 89.75 80 LEU A C 1
ATOM 594 O O . LEU A 1 80 ? 15.471 5.876 -24.236 1.00 89.75 80 LEU A O 1
ATOM 598 N N . LEU A 1 81 ? 14.313 4.889 -22.595 1.00 92.25 81 LEU A N 1
ATOM 599 C CA . LEU A 1 81 ? 13.807 3.779 -23.403 1.00 92.25 81 LEU A CA 1
ATOM 600 C C . LEU A 1 81 ? 12.350 4.050 -23.781 1.00 92.25 81 LEU A C 1
ATOM 602 O O . LEU A 1 81 ? 11.469 4.008 -22.926 1.00 92.25 81 LEU A O 1
ATOM 606 N N . TYR A 1 82 ? 12.082 4.272 -25.065 1.00 92.75 82 TYR A N 1
ATOM 607 C CA . TYR A 1 82 ? 10.728 4.376 -25.595 1.00 92.75 82 TYR A CA 1
ATOM 608 C C . TYR A 1 82 ? 10.377 3.163 -26.457 1.00 92.75 82 TYR A C 1
ATOM 610 O O . TYR A 1 82 ? 10.869 3.008 -27.577 1.00 92.75 82 TYR A O 1
ATOM 618 N N . ALA A 1 83 ? 9.486 2.324 -25.932 1.00 92.44 83 ALA A N 1
ATOM 619 C CA . ALA A 1 83 ? 8.979 1.133 -26.600 1.00 92.44 83 ALA A CA 1
ATOM 620 C C . ALA A 1 83 ? 7.443 1.171 -26.626 1.00 92.44 83 ALA A C 1
ATOM 622 O O . ALA A 1 83 ? 6.804 0.657 -25.712 1.00 92.44 83 ALA A O 1
ATOM 623 N N . PRO A 1 84 ? 6.807 1.832 -27.610 1.00 93.00 84 PRO A N 1
ATOM 624 C CA . PRO A 1 84 ? 5.353 1.891 -27.695 1.00 93.00 84 PRO A CA 1
ATOM 625 C C . PRO A 1 84 ? 4.745 0.584 -28.190 1.00 93.00 84 PRO A C 1
ATOM 627 O O . PRO A 1 84 ? 5.137 0.095 -29.248 1.00 93.00 84 PRO A O 1
ATOM 630 N N . LYS A 1 85 ? 3.713 0.106 -27.482 1.00 92.06 85 LYS A N 1
ATOM 631 C CA . LYS A 1 85 ? 2.956 -1.117 -27.784 1.00 92.06 85 LYS A CA 1
ATOM 632 C C . LYS A 1 85 ? 3.855 -2.331 -28.063 1.00 92.06 85 LYS A C 1
ATOM 634 O O . LYS A 1 85 ? 3.779 -2.867 -29.167 1.00 92.06 85 LYS A O 1
ATOM 639 N N . PRO A 1 86 ? 4.760 -2.701 -27.142 1.00 91.12 86 PRO A N 1
ATOM 640 C CA . PRO A 1 86 ? 5.485 -3.952 -27.275 1.00 91.12 86 PRO A CA 1
ATOM 641 C C . PRO A 1 86 ? 4.483 -5.102 -27.159 1.00 91.12 86 PRO A C 1
ATOM 643 O O . PRO A 1 86 ? 3.636 -5.070 -26.269 1.00 91.12 86 PRO A O 1
ATOM 646 N N . ASP A 1 87 ? 4.587 -6.072 -28.056 1.00 90.94 87 ASP A N 1
ATOM 647 C CA . ASP A 1 87 ? 3.814 -7.313 -28.039 1.00 90.94 87 ASP A CA 1
ATOM 648 C C . ASP A 1 87 ? 4.785 -8.470 -27.765 1.00 90.94 87 ASP A C 1
ATOM 650 O O . ASP A 1 87 ? 5.792 -8.629 -28.463 1.00 90.94 87 ASP A O 1
ATOM 654 N N . GLY A 1 88 ? 4.544 -9.239 -26.704 1.00 90.38 88 GLY A N 1
ATOM 655 C CA . GLY A 1 88 ? 5.428 -10.304 -26.236 1.00 90.38 88 GLY A CA 1
ATOM 656 C C . GLY A 1 88 ? 6.241 -9.908 -25.000 1.00 90.38 88 GLY A C 1
ATOM 657 O O . GLY A 1 88 ? 5.680 -9.549 -23.971 1.00 90.38 88 GLY A O 1
ATOM 658 N N . LEU A 1 89 ? 7.569 -10.042 -25.045 1.00 93.44 89 LEU A N 1
ATOM 659 C CA . LEU A 1 89 ? 8.473 -9.781 -23.920 1.00 93.44 89 LEU A CA 1
ATOM 660 C C . LEU A 1 89 ? 9.315 -8.520 -24.151 1.00 93.44 89 LEU A C 1
ATOM 662 O O . LEU A 1 89 ? 10.222 -8.501 -24.982 1.00 93.44 89 LEU A O 1
ATOM 666 N N . LEU A 1 90 ? 9.101 -7.499 -23.323 1.00 94.56 90 LEU A N 1
ATOM 667 C CA . LEU A 1 90 ? 10.044 -6.397 -23.134 1.00 94.56 90 LEU A CA 1
ATOM 668 C C . LEU A 1 90 ? 10.932 -6.695 -21.925 1.00 94.56 90 LEU A C 1
ATOM 670 O O . LEU A 1 90 ? 10.476 -6.605 -20.789 1.00 94.56 90 LEU A O 1
ATOM 674 N N . TYR A 1 91 ? 12.206 -7.011 -22.150 1.00 94.81 91 TYR A N 1
ATOM 675 C CA . TYR A 1 91 ? 13.186 -7.208 -21.087 1.00 94.81 91 TYR A CA 1
ATOM 676 C C . TYR A 1 91 ? 14.179 -6.041 -21.024 1.00 94.81 91 TYR A C 1
ATOM 678 O O . TYR A 1 91 ? 15.086 -5.924 -21.849 1.00 94.81 91 TYR A O 1
ATOM 686 N N . ALA A 1 92 ? 14.018 -5.196 -20.006 1.00 94.12 92 ALA A N 1
ATOM 687 C CA . ALA A 1 92 ? 14.864 -4.036 -19.747 1.00 94.12 92 ALA A CA 1
ATOM 688 C C . ALA A 1 92 ? 15.425 -4.105 -18.317 1.00 94.12 92 ALA A C 1
ATOM 690 O O . ALA A 1 92 ? 14.812 -3.578 -17.392 1.00 94.12 92 ALA A O 1
ATOM 691 N N . PRO A 1 93 ? 16.547 -4.809 -18.074 1.00 94.75 93 PRO A N 1
ATOM 692 C CA . PRO A 1 93 ? 17.141 -4.889 -16.745 1.00 94.75 93 PRO A CA 1
ATOM 693 C C . PRO A 1 93 ? 17.873 -3.609 -16.350 1.00 94.75 93 PRO A C 1
ATOM 695 O O . PRO A 1 93 ? 18.741 -3.152 -17.091 1.00 94.75 93 PRO A O 1
ATOM 698 N N . LYS A 1 94 ? 17.602 -3.128 -15.129 1.00 93.44 94 LYS A N 1
ATOM 699 C CA . LYS A 1 94 ? 18.196 -1.927 -14.526 1.00 93.44 94 LYS A CA 1
ATOM 700 C C . LYS A 1 94 ? 18.151 -0.699 -15.450 1.00 93.44 94 LYS A C 1
ATOM 702 O O . LYS A 1 94 ? 19.218 -0.185 -15.780 1.00 93.44 94 LYS A O 1
ATOM 707 N N . PRO A 1 95 ? 16.969 -0.298 -15.945 1.00 92.62 95 PRO A N 1
ATOM 708 C CA . PRO A 1 95 ? 16.849 0.971 -16.640 1.00 92.62 95 PRO A CA 1
ATOM 709 C C . PRO A 1 95 ? 17.140 2.093 -15.642 1.00 92.62 95 PRO A C 1
ATOM 711 O O . PRO A 1 95 ? 16.636 2.044 -14.522 1.00 92.62 95 PRO A O 1
ATOM 714 N N . ASP A 1 96 ? 17.951 3.054 -16.055 1.00 91.94 96 ASP A N 1
ATOM 715 C CA . ASP A 1 96 ? 18.260 4.269 -15.307 1.00 91.94 96 ASP A CA 1
ATOM 716 C C . ASP A 1 96 ? 17.671 5.456 -16.082 1.00 91.94 96 ASP A C 1
ATOM 718 O O . ASP A 1 96 ? 17.962 5.636 -17.267 1.00 91.94 96 ASP A O 1
ATOM 722 N N . GLY A 1 97 ? 16.773 6.217 -15.458 1.00 91.50 97 GLY A N 1
ATOM 723 C CA . GLY A 1 97 ? 16.029 7.305 -16.092 1.00 91.50 97 GLY A CA 1
ATOM 724 C C . GLY A 1 97 ? 14.569 6.948 -16.382 1.00 91.50 97 GLY A C 1
ATOM 725 O O . GLY A 1 97 ? 13.805 6.644 -15.471 1.00 91.50 97 GLY A O 1
ATOM 726 N N . LEU A 1 98 ? 14.132 7.058 -17.640 1.00 94.88 98 LEU A N 1
ATOM 727 C CA . LEU A 1 98 ? 12.744 6.842 -18.062 1.00 94.88 98 LEU A CA 1
ATOM 728 C C . LEU A 1 98 ? 12.605 5.594 -18.941 1.00 94.88 98 LEU A C 1
ATOM 730 O O . LEU A 1 98 ? 13.048 5.564 -20.089 1.00 94.88 98 LEU A O 1
ATOM 734 N N . LEU A 1 99 ? 11.867 4.598 -18.451 1.00 96.12 99 LEU A N 1
ATOM 735 C CA . LEU A 1 99 ? 11.298 3.537 -19.278 1.00 96.12 99 LEU A CA 1
ATOM 736 C C . LEU A 1 99 ? 9.855 3.903 -19.620 1.00 96.12 99 LEU A C 1
ATOM 738 O O . LEU A 1 99 ? 8.967 3.826 -18.773 1.00 96.12 99 LEU A O 1
ATOM 742 N N . TYR A 1 100 ? 9.612 4.270 -20.876 1.00 96.69 100 TYR A N 1
ATOM 743 C CA . TYR A 1 100 ? 8.284 4.566 -21.391 1.00 96.69 100 TYR A CA 1
ATOM 744 C C . TYR A 1 100 ? 7.792 3.449 -22.322 1.00 96.69 100 TYR A C 1
ATOM 746 O O . TYR A 1 100 ? 8.166 3.377 -23.495 1.00 96.69 100 TYR A O 1
ATOM 754 N N . ALA A 1 101 ? 6.901 2.602 -21.805 1.00 96.25 101 ALA A N 1
ATOM 755 C CA . ALA A 1 101 ? 6.290 1.505 -22.548 1.00 96.25 101 ALA A CA 1
ATOM 756 C C . ALA A 1 101 ? 4.758 1.601 -22.495 1.00 96.25 101 ALA A C 1
ATOM 758 O O . ALA A 1 101 ? 4.135 1.000 -21.626 1.00 96.25 101 ALA A O 1
ATOM 759 N N . PRO A 1 102 ? 4.110 2.404 -23.360 1.00 96.75 102 PRO A N 1
ATOM 760 C CA . PRO A 1 102 ? 2.657 2.514 -23.375 1.00 96.75 102 PRO A CA 1
ATOM 761 C C . PRO A 1 102 ? 1.986 1.301 -24.014 1.00 96.75 102 PRO A C 1
ATOM 763 O O . PRO A 1 102 ? 2.335 0.932 -25.134 1.00 96.75 102 PRO A O 1
ATOM 766 N N . LYS A 1 103 ? 0.944 0.785 -23.351 1.00 95.88 103 LYS A N 1
ATOM 767 C CA . LYS A 1 103 ? 0.129 -0.363 -23.778 1.00 95.88 103 LYS A CA 1
ATOM 768 C C . LYS A 1 103 ? 0.954 -1.612 -24.132 1.00 95.88 103 LYS A C 1
ATOM 770 O O . LYS A 1 103 ? 0.825 -2.082 -25.261 1.00 95.88 103 LYS A O 1
ATOM 775 N N . PRO A 1 104 ? 1.852 -2.081 -23.250 1.00 95.06 104 PRO A N 1
ATOM 776 C CA . PRO A 1 104 ? 2.513 -3.358 -23.457 1.00 95.06 104 PRO A CA 1
ATOM 777 C C . PRO A 1 104 ? 1.469 -4.470 -23.392 1.00 95.06 104 PRO A C 1
ATOM 779 O O . PRO A 1 104 ? 0.595 -4.421 -22.529 1.00 95.06 104 PRO A O 1
ATOM 782 N N . ASP A 1 105 ? 1.576 -5.419 -24.308 1.00 94.69 105 ASP A N 1
ATOM 783 C CA . ASP A 1 105 ? 0.783 -6.642 -24.359 1.00 94.69 105 ASP A CA 1
ATOM 784 C C . ASP A 1 105 ? 1.738 -7.823 -24.124 1.00 94.69 105 ASP A C 1
ATOM 786 O O . ASP A 1 105 ? 2.789 -7.921 -24.766 1.00 94.69 105 ASP A O 1
ATOM 790 N N . GLY A 1 106 ? 1.444 -8.661 -23.132 1.00 93.69 106 GLY A N 1
ATOM 791 C CA . GLY A 1 106 ? 2.313 -9.755 -22.700 1.00 93.69 106 GLY A CA 1
ATOM 792 C C . GLY A 1 106 ? 3.106 -9.443 -21.426 1.00 93.69 106 GLY A C 1
ATOM 793 O O . GLY A 1 106 ? 2.529 -9.198 -20.369 1.00 93.69 106 GLY A O 1
ATOM 794 N N . LEU A 1 107 ? 4.439 -9.540 -21.476 1.00 96.69 107 LEU A N 1
ATOM 795 C CA . LEU A 1 107 ? 5.333 -9.389 -20.322 1.00 96.69 107 LEU A CA 1
ATOM 796 C C . LEU A 1 107 ? 6.250 -8.168 -20.464 1.00 96.69 107 LEU A C 1
ATOM 798 O O . LEU A 1 107 ? 7.178 -8.148 -21.272 1.00 96.69 107 LEU A O 1
ATOM 802 N N . LEU A 1 108 ? 6.083 -7.193 -19.571 1.00 97.56 108 LEU A N 1
ATOM 803 C CA . LEU A 1 108 ? 7.090 -6.167 -19.309 1.00 97.56 108 LEU A CA 1
ATOM 804 C C . LEU A 1 108 ? 7.936 -6.595 -18.110 1.00 97.56 108 LEU A C 1
ATOM 806 O O . LEU A 1 108 ? 7.477 -6.556 -16.969 1.00 97.56 108 LEU A O 1
ATOM 810 N N . TYR A 1 109 ? 9.186 -6.977 -18.363 1.00 97.75 109 TYR A N 1
ATOM 811 C CA . TYR A 1 109 ? 10.154 -7.329 -17.335 1.00 97.75 109 TYR A CA 1
ATOM 812 C C . TYR A 1 109 ? 11.204 -6.225 -17.163 1.00 97.75 109 TYR A C 1
ATOM 814 O O . TYR A 1 109 ? 12.157 -6.121 -17.938 1.00 97.75 109 TYR A O 1
ATOM 822 N N . ALA A 1 110 ? 11.064 -5.430 -16.101 1.00 97.19 110 ALA A N 1
ATOM 823 C CA . ALA A 1 110 ? 11.997 -4.360 -15.761 1.00 97.19 110 ALA A CA 1
ATOM 824 C C . ALA A 1 110 ? 12.498 -4.518 -14.319 1.00 97.19 110 ALA A C 1
ATOM 826 O O . ALA A 1 110 ? 11.929 -3.932 -13.404 1.00 97.19 110 ALA A O 1
ATOM 827 N N . PRO A 1 111 ? 13.518 -5.355 -14.055 1.00 97.50 111 PRO A N 1
ATOM 828 C CA . PRO A 1 111 ? 14.060 -5.513 -12.712 1.00 97.50 111 PRO A CA 1
ATOM 829 C C . PRO A 1 111 ? 14.947 -4.339 -12.307 1.00 97.50 111 PRO A C 1
ATOM 831 O O . PRO A 1 111 ? 15.876 -3.995 -13.037 1.00 97.50 111 PRO A O 1
ATOM 834 N N . LYS A 1 112 ? 14.728 -3.830 -11.090 1.00 96.81 112 LYS A N 1
ATOM 835 C CA . LYS A 1 112 ? 15.460 -2.713 -10.475 1.00 96.81 112 LYS A CA 1
ATOM 836 C C . LYS A 1 112 ? 15.515 -1.448 -11.347 1.00 96.81 112 LYS A C 1
ATOM 838 O O . LYS A 1 112 ? 16.624 -1.001 -11.634 1.00 96.81 112 LYS A O 1
ATOM 843 N N . PRO A 1 113 ? 14.377 -0.937 -11.845 1.00 96.12 113 PRO A N 1
ATOM 844 C CA . PRO A 1 113 ? 14.360 0.361 -12.493 1.00 96.12 113 PRO A CA 1
ATOM 845 C C . PRO A 1 113 ? 14.726 1.430 -11.466 1.00 96.12 113 PRO A C 1
ATOM 847 O O . PRO A 1 113 ? 14.262 1.353 -10.330 1.00 96.12 113 PRO A O 1
ATOM 850 N N . ASP A 1 114 ? 15.556 2.371 -11.884 1.00 95.75 114 ASP A N 1
ATOM 851 C CA . ASP A 1 114 ? 15.929 3.565 -11.137 1.00 95.75 114 ASP A CA 1
ATOM 852 C C . ASP A 1 114 ? 15.373 4.777 -11.901 1.00 95.75 114 ASP A C 1
ATOM 854 O O . ASP A 1 114 ? 15.600 4.918 -13.107 1.00 95.75 114 ASP A O 1
ATOM 858 N N . GLY A 1 115 ? 14.545 5.587 -11.244 1.00 94.56 115 GLY A N 1
ATOM 859 C CA . GLY A 1 115 ? 13.835 6.709 -11.859 1.00 94.56 115 GLY A CA 1
ATOM 860 C C . GLY A 1 115 ? 12.355 6.424 -12.135 1.00 94.56 115 GLY A C 1
ATOM 861 O O . GLY A 1 115 ? 11.578 6.167 -11.217 1.00 94.56 115 GLY A O 1
ATOM 862 N N . LEU A 1 116 ? 11.914 6.558 -13.391 1.00 97.25 116 LEU A N 1
ATOM 863 C CA . LEU A 1 116 ? 10.508 6.450 -13.798 1.00 97.25 116 LEU A CA 1
ATOM 864 C C . LEU A 1 116 ? 10.268 5.256 -14.729 1.00 97.25 116 LEU A C 1
ATOM 866 O O . LEU A 1 116 ? 10.694 5.239 -15.883 1.00 97.25 116 LEU A O 1
ATOM 870 N N . LEU A 1 117 ? 9.455 4.304 -14.271 1.00 97.94 117 LEU A N 1
ATOM 871 C CA . LEU A 1 117 ? 8.815 3.305 -15.126 1.00 97.94 117 LEU A CA 1
ATOM 872 C C . LEU A 1 117 ? 7.388 3.762 -15.432 1.00 97.94 117 LEU A C 1
ATOM 874 O O . LEU A 1 117 ? 6.511 3.706 -14.573 1.00 97.94 117 LEU A O 1
ATOM 878 N N . TYR A 1 118 ? 7.139 4.193 -16.666 1.00 98.12 118 TYR A N 1
ATOM 879 C CA . TYR A 1 118 ? 5.826 4.629 -17.132 1.00 98.12 118 TYR A CA 1
ATOM 880 C C . TYR A 1 118 ? 5.256 3.615 -18.130 1.00 98.12 118 TYR A C 1
ATOM 882 O O . TYR A 1 118 ? 5.625 3.582 -19.307 1.00 98.12 118 TYR A O 1
ATOM 890 N N . ALA A 1 119 ? 4.318 2.797 -17.657 1.00 97.50 119 ALA A N 1
ATOM 891 C CA . ALA A 1 119 ? 3.651 1.772 -18.449 1.00 97.50 119 ALA A CA 1
ATOM 892 C C . ALA A 1 119 ? 2.130 1.930 -18.340 1.00 97.50 119 ALA A C 1
ATOM 894 O O . ALA A 1 119 ? 1.506 1.305 -17.490 1.00 97.50 119 ALA A O 1
ATOM 895 N N . PRO A 1 120 ? 1.499 2.813 -19.135 1.00 97.38 120 PRO A N 1
ATOM 896 C CA . PRO A 1 120 ? 0.056 2.999 -19.103 1.00 97.38 120 PRO A CA 1
ATOM 897 C C . PRO A 1 120 ? -0.678 1.877 -19.826 1.00 97.38 120 PRO A C 1
ATOM 899 O O . PRO A 1 120 ? -0.355 1.572 -20.973 1.00 97.38 120 PRO A O 1
ATOM 902 N N . LYS A 1 121 ? -1.737 1.365 -19.192 1.00 96.88 121 LYS A N 1
ATOM 903 C CA . LYS A 1 121 ? -2.589 0.280 -19.694 1.00 96.88 121 LYS A CA 1
ATOM 904 C C . LYS A 1 121 ? -1.812 -0.979 -20.115 1.00 96.88 121 LYS A C 1
ATOM 906 O O . LYS A 1 121 ? -1.960 -1.381 -21.267 1.00 96.88 121 LYS A O 1
ATOM 911 N N . PRO A 1 122 ? -0.933 -1.531 -19.262 1.00 96.38 122 PRO A N 1
ATOM 912 C CA . PRO A 1 122 ? -0.334 -2.824 -19.537 1.00 96.38 122 PRO A CA 1
ATOM 913 C C . PRO A 1 122 ? -1.431 -3.885 -19.512 1.00 96.38 122 PRO A C 1
ATOM 915 O O . PRO A 1 122 ? -2.287 -3.844 -18.631 1.00 96.38 122 PRO A O 1
ATOM 918 N N . ASP A 1 123 ? -1.387 -4.775 -20.490 1.00 96.00 123 ASP A N 1
ATOM 919 C CA . ASP A 1 123 ? -2.229 -5.957 -20.597 1.00 96.00 123 ASP A CA 1
ATOM 920 C C . ASP A 1 123 ? -1.326 -7.184 -20.403 1.00 96.00 123 ASP A C 1
ATOM 922 O O . ASP A 1 123 ? -0.273 -7.300 -21.040 1.00 96.00 123 ASP A O 1
ATOM 926 N N . GLY A 1 124 ? -1.664 -8.044 -19.444 1.00 95.06 124 GLY A N 1
ATOM 927 C CA . GLY A 1 124 ? -0.848 -9.192 -19.049 1.00 95.06 124 GLY A CA 1
ATOM 928 C C . GLY A 1 124 ? -0.040 -8.961 -17.767 1.00 95.06 124 GLY A C 1
ATOM 929 O O . GLY A 1 124 ? -0.600 -8.725 -16.697 1.00 95.06 124 GLY A O 1
ATOM 930 N N . LEU A 1 125 ? 1.288 -9.120 -17.827 1.00 97.75 125 LEU A N 1
ATOM 931 C CA . LEU A 1 125 ? 2.182 -9.071 -16.664 1.00 97.75 125 LEU A CA 1
ATOM 932 C C . LEU A 1 125 ? 3.169 -7.903 -16.752 1.00 97.75 125 LEU A C 1
ATOM 934 O O . LEU A 1 125 ? 4.075 -7.882 -17.584 1.00 97.75 125 LEU A O 1
ATOM 938 N N . LEU A 1 126 ? 3.085 -6.984 -15.793 1.00 98.19 126 LEU A N 1
ATOM 939 C CA . LEU A 1 126 ? 4.150 -6.027 -15.505 1.00 98.19 126 LEU A CA 1
ATOM 940 C C . LEU A 1 126 ? 4.932 -6.514 -14.283 1.00 98.19 126 LEU A C 1
ATOM 942 O O . LEU A 1 126 ? 4.450 -6.455 -13.154 1.00 98.19 126 LEU A O 1
ATOM 946 N N . TYR A 1 127 ? 6.156 -6.987 -14.511 1.00 98.38 127 TYR A N 1
ATOM 947 C CA . TYR A 1 127 ? 7.058 -7.481 -13.476 1.00 98.38 127 TYR A CA 1
ATOM 948 C C . TYR A 1 127 ? 8.216 -6.497 -13.276 1.00 98.38 127 TYR A C 1
ATOM 950 O O . TYR A 1 127 ? 9.184 -6.467 -14.044 1.00 98.38 127 TYR A O 1
ATOM 958 N N . ALA A 1 128 ? 8.132 -5.705 -12.210 1.00 97.88 128 ALA A N 1
ATOM 959 C CA . ALA A 1 128 ? 9.136 -4.714 -11.844 1.00 97.88 128 ALA A CA 1
ATOM 960 C C . ALA A 1 128 ? 9.584 -4.922 -10.392 1.00 97.88 128 ALA A C 1
ATOM 962 O O . ALA A 1 128 ? 9.037 -4.307 -9.484 1.00 97.88 128 ALA A O 1
ATOM 963 N N . PRO A 1 129 ? 10.532 -5.835 -10.118 1.00 97.88 129 PRO A N 1
ATOM 964 C CA . PRO A 1 129 ? 11.035 -6.059 -8.771 1.00 97.88 129 PRO A CA 1
ATOM 965 C C . PRO A 1 129 ? 12.012 -4.969 -8.343 1.00 97.88 129 PRO A C 1
ATOM 967 O O . PRO A 1 129 ? 12.956 -4.670 -9.071 1.00 97.88 129 PRO A O 1
ATOM 970 N N . LYS A 1 130 ? 11.846 -4.483 -7.109 1.00 97.56 130 LYS A N 1
ATOM 971 C CA . LYS A 1 130 ? 12.667 -3.440 -6.484 1.00 97.56 130 LYS A CA 1
ATOM 972 C C . LYS A 1 130 ? 12.799 -2.155 -7.318 1.00 97.56 130 LYS A C 1
ATOM 974 O O . LYS A 1 130 ? 13.934 -1.764 -7.581 1.00 97.56 130 LYS A O 1
ATOM 979 N N . PRO A 1 131 ? 11.698 -1.565 -7.813 1.00 96.94 131 PRO A N 1
ATOM 980 C CA . PRO A 1 131 ? 11.762 -0.251 -8.426 1.00 96.94 131 PRO A CA 1
ATOM 981 C C . PRO A 1 131 ? 12.165 0.768 -7.366 1.00 96.94 131 PRO A C 1
ATOM 983 O O . PRO A 1 131 ? 11.670 0.690 -6.244 1.00 96.94 131 PRO A O 1
ATOM 986 N N . ASP A 1 132 ? 13.062 1.663 -7.743 1.00 96.88 132 ASP A N 1
ATOM 987 C CA . ASP A 1 132 ? 13.478 2.825 -6.969 1.00 96.88 132 ASP A CA 1
ATOM 988 C C . ASP A 1 132 ? 12.978 4.074 -7.708 1.00 96.88 132 ASP A C 1
ATOM 990 O O . ASP A 1 132 ? 13.203 4.225 -8.914 1.00 96.88 132 ASP A O 1
ATOM 994 N N . GLY A 1 133 ? 12.198 4.913 -7.027 1.00 95.69 133 GLY A N 1
ATOM 995 C CA . GLY A 1 133 ? 11.547 6.085 -7.611 1.00 95.69 133 GLY A CA 1
ATOM 996 C C . GLY A 1 133 ? 10.054 5.882 -7.895 1.00 95.69 133 GLY A C 1
ATOM 997 O O . GLY A 1 133 ? 9.266 5.608 -6.991 1.00 95.69 133 GLY A O 1
ATOM 998 N N . LEU A 1 134 ? 9.621 6.108 -9.141 1.00 97.94 134 LEU A N 1
ATOM 999 C CA . LEU A 1 134 ? 8.207 6.093 -9.536 1.00 97.94 134 LEU A CA 1
ATOM 1000 C C . LEU A 1 134 ? 7.896 4.942 -10.498 1.00 97.94 134 LEU A C 1
ATOM 1002 O O . LEU A 1 134 ? 8.315 4.935 -11.655 1.00 97.94 134 LEU A O 1
ATOM 1006 N N . LEU A 1 135 ? 7.035 4.024 -10.058 1.00 98.31 135 LEU A N 1
ATOM 1007 C CA . LEU A 1 135 ? 6.334 3.094 -10.939 1.00 98.31 135 LEU A CA 1
ATOM 1008 C C . LEU A 1 135 ? 4.939 3.645 -11.233 1.00 98.31 135 LEU A C 1
ATOM 1010 O O . LEU A 1 135 ? 4.060 3.642 -10.374 1.00 98.31 135 LEU A O 1
ATOM 1014 N N . TYR A 1 136 ? 4.718 4.087 -12.467 1.00 98.38 136 TYR A N 1
ATOM 1015 C CA . TYR A 1 136 ? 3.445 4.622 -12.933 1.00 98.38 136 TYR A CA 1
ATOM 1016 C C . TYR A 1 136 ? 2.789 3.668 -13.936 1.00 98.38 136 TYR A C 1
ATOM 1018 O O . TYR A 1 136 ? 3.124 3.644 -15.124 1.00 98.38 136 TYR A O 1
ATOM 1026 N N . ALA A 1 137 ? 1.811 2.902 -13.455 1.00 97.69 137 ALA A N 1
ATOM 1027 C CA . ALA A 1 137 ? 1.028 1.970 -14.256 1.00 97.69 137 ALA A CA 1
ATOM 1028 C C . ALA A 1 137 ? -0.467 2.288 -14.117 1.00 97.69 137 ALA A C 1
ATOM 1030 O O . ALA A 1 137 ? -1.151 1.726 -13.265 1.00 97.69 137 ALA A O 1
ATOM 1031 N N . PRO A 1 138 ? -1.020 3.235 -14.894 1.00 95.69 138 PRO A N 1
ATOM 1032 C CA . PRO A 1 138 ? -2.443 3.533 -14.862 1.00 95.69 138 PRO A CA 1
ATOM 1033 C C . PRO A 1 138 ? -3.224 2.470 -15.624 1.00 95.69 138 PRO A C 1
ATOM 1035 O O . PRO A 1 138 ? -2.990 2.265 -16.813 1.00 95.69 138 PRO A O 1
ATOM 1038 N N . LYS A 1 139 ? -4.221 1.886 -14.954 1.00 97.00 139 LYS A N 1
ATOM 1039 C CA . LYS A 1 139 ? -5.116 0.859 -15.508 1.00 97.00 139 LYS A CA 1
ATOM 1040 C C . LYS A 1 139 ? -4.403 -0.416 -15.993 1.00 97.00 139 LYS A C 1
ATOM 1042 O O . LYS A 1 139 ? -4.584 -0.753 -17.159 1.00 97.00 139 LYS A O 1
ATOM 1047 N N . PRO A 1 140 ? -3.549 -1.061 -15.179 1.00 96.75 140 PRO A N 1
ATOM 1048 C CA . PRO A 1 140 ? -3.054 -2.383 -15.519 1.00 96.75 140 PRO A CA 1
ATOM 1049 C C . PRO A 1 140 ? -4.225 -3.358 -15.530 1.00 96.75 140 PRO A C 1
ATOM 1051 O O . PRO A 1 140 ? -5.065 -3.293 -14.635 1.00 96.75 140 PRO A O 1
ATOM 1054 N N . ASP A 1 141 ? -4.258 -4.197 -16.552 1.00 96.50 141 ASP A N 1
ATOM 1055 C CA . ASP A 1 141 ? -5.163 -5.328 -16.687 1.00 96.50 141 ASP A CA 1
ATOM 1056 C C . ASP A 1 141 ? -4.323 -6.606 -16.551 1.00 96.50 141 ASP A C 1
ATOM 1058 O O . ASP A 1 141 ? -3.268 -6.733 -17.182 1.00 96.50 141 ASP A O 1
ATOM 1062 N N . GLY A 1 142 ? -4.714 -7.501 -15.647 1.00 95.56 142 GLY A N 1
ATOM 1063 C CA . GLY A 1 142 ? -3.953 -8.701 -15.302 1.00 95.56 142 GLY A CA 1
ATOM 1064 C C . GLY A 1 142 ? -3.135 -8.562 -14.014 1.00 95.56 142 GLY A C 1
ATOM 1065 O O . GLY A 1 142 ? -3.691 -8.403 -12.927 1.00 95.56 142 GLY A O 1
ATOM 1066 N N . LEU A 1 143 ? -1.807 -8.717 -14.094 1.00 97.94 143 LEU A N 1
ATOM 1067 C CA . LEU A 1 143 ? -0.914 -8.760 -12.928 1.00 97.94 143 LEU A CA 1
ATOM 1068 C C . LEU A 1 143 ? 0.114 -7.622 -12.941 1.00 97.94 143 LEU A C 1
ATOM 1070 O O . LEU A 1 143 ? 1.037 -7.588 -13.756 1.00 97.94 143 LEU A O 1
ATOM 1074 N N . LEU A 1 144 ? 0.029 -6.749 -11.935 1.00 98.44 144 LEU A N 1
ATOM 1075 C CA . LEU A 1 144 ? 1.100 -5.829 -11.561 1.00 98.44 144 LEU A CA 1
ATOM 1076 C C . LEU A 1 144 ? 1.922 -6.436 -10.418 1.00 98.44 144 LEU A C 1
ATOM 1078 O O . LEU A 1 144 ? 1.490 -6.431 -9.266 1.00 98.44 144 LEU A O 1
ATOM 1082 N N . TYR A 1 145 ? 3.119 -6.938 -10.714 1.00 98.44 145 TYR A N 1
ATOM 1083 C CA . TYR A 1 145 ? 4.014 -7.542 -9.728 1.00 98.44 145 TYR A CA 1
ATOM 1084 C C . TYR A 1 145 ? 5.218 -6.637 -9.452 1.00 98.44 145 TYR A C 1
ATOM 1086 O O . TYR A 1 145 ? 6.192 -6.601 -10.211 1.00 98.44 145 TYR A O 1
ATOM 1094 N N . ALA A 1 146 ? 5.171 -5.933 -8.323 1.00 98.00 146 ALA A N 1
ATOM 1095 C CA . ALA A 1 146 ? 6.224 -5.029 -7.878 1.00 98.00 146 ALA A CA 1
ATOM 1096 C C . ALA A 1 146 ? 6.641 -5.362 -6.439 1.00 98.00 146 ALA A C 1
ATOM 1098 O O . ALA A 1 146 ? 6.120 -4.788 -5.486 1.00 98.00 146 ALA A O 1
ATOM 1099 N N . PRO A 1 147 ? 7.544 -6.333 -6.218 1.00 97.50 147 PRO A N 1
ATOM 1100 C CA . PRO A 1 147 ? 8.042 -6.646 -4.888 1.00 97.50 147 PRO A CA 1
ATOM 1101 C C . PRO A 1 147 ? 9.079 -5.626 -4.434 1.00 97.50 147 PRO A C 1
ATOM 1103 O O . PRO A 1 147 ? 10.071 -5.407 -5.126 1.00 97.50 147 PRO A O 1
ATOM 1106 N N . LYS A 1 148 ? 8.900 -5.114 -3.213 1.00 97.31 148 LYS A N 1
ATOM 1107 C CA . LYS A 1 148 ? 9.796 -4.137 -2.577 1.00 97.31 148 LYS A CA 1
ATOM 1108 C C . LYS A 1 148 ? 9.990 -2.835 -3.379 1.00 97.31 148 LYS A C 1
ATOM 1110 O O . LYS A 1 148 ? 11.142 -2.499 -3.629 1.00 97.31 148 LYS A O 1
ATOM 1115 N N . PRO A 1 149 ? 8.922 -2.171 -3.857 1.00 97.00 149 PRO A N 1
ATOM 1116 C CA . PRO A 1 149 ? 9.064 -0.843 -4.425 1.00 97.00 149 PRO A CA 1
ATOM 1117 C C . PRO A 1 149 ? 9.507 0.115 -3.326 1.00 97.00 149 PRO A C 1
ATOM 1119 O O . PRO A 1 149 ? 8.998 0.021 -2.212 1.00 97.00 149 PRO A O 1
ATOM 1122 N N . ASP A 1 150 ? 10.456 0.973 -3.663 1.00 97.25 150 ASP A N 1
ATOM 1123 C CA . ASP A 1 150 ? 10.929 2.079 -2.845 1.00 97.25 150 ASP A CA 1
ATOM 1124 C C . ASP A 1 150 ? 10.501 3.380 -3.539 1.00 97.25 150 ASP A C 1
ATOM 1126 O O . ASP A 1 150 ? 10.701 3.542 -4.747 1.00 97.25 150 ASP A O 1
ATOM 1130 N N . GLY A 1 151 ? 9.811 4.259 -2.814 1.00 95.94 151 GLY A N 1
ATOM 1131 C CA . GLY A 1 151 ? 9.225 5.484 -3.353 1.00 95.94 151 GLY A CA 1
ATOM 1132 C C . GLY A 1 151 ? 7.722 5.376 -3.633 1.00 95.94 151 GLY A C 1
ATOM 1133 O O . GLY A 1 151 ? 6.920 5.148 -2.727 1.00 95.94 151 GLY A O 1
ATOM 1134 N N . LEU A 1 152 ? 7.301 5.634 -4.878 1.00 98.12 152 LEU A N 1
ATOM 1135 C CA . LEU A 1 152 ? 5.886 5.717 -5.261 1.00 98.12 152 LEU A CA 1
ATOM 1136 C C . LEU A 1 152 ? 5.499 4.620 -6.257 1.00 98.12 152 LEU A C 1
ATOM 1138 O O . LEU A 1 152 ? 5.929 4.612 -7.411 1.00 98.12 152 LEU A O 1
ATOM 1142 N N . LEU A 1 153 ? 4.566 3.760 -5.847 1.00 98.44 153 LEU A N 1
ATOM 1143 C CA . LEU A 1 153 ? 3.816 2.897 -6.753 1.00 98.44 153 LEU A CA 1
ATOM 1144 C C . LEU A 1 153 ? 2.443 3.513 -7.035 1.00 98.44 153 LEU A C 1
ATOM 1146 O O . LEU A 1 153 ? 1.573 3.550 -6.167 1.00 98.44 153 LEU A O 1
ATOM 1150 N N . TYR A 1 154 ? 2.238 3.988 -8.261 1.00 98.50 154 TYR A N 1
ATOM 1151 C CA . TYR A 1 154 ? 1.009 4.645 -8.694 1.00 98.50 154 TYR A CA 1
ATOM 1152 C C . TYR A 1 154 ? 0.239 3.767 -9.687 1.00 98.50 154 TYR A C 1
ATOM 1154 O O . TYR A 1 154 ? 0.552 3.709 -10.880 1.00 98.50 154 TYR A O 1
ATOM 1162 N N . ALA A 1 155 ? -0.811 3.113 -9.190 1.00 98.00 155 ALA A N 1
ATOM 1163 C CA . ALA A 1 155 ? -1.702 2.250 -9.957 1.00 98.00 155 ALA A CA 1
ATOM 1164 C C . ALA A 1 155 ? -3.166 2.619 -9.660 1.00 98.00 155 ALA A C 1
ATOM 1166 O O . ALA A 1 155 ? -3.800 2.018 -8.806 1.00 98.00 155 ALA A O 1
ATOM 1167 N N . PRO A 1 156 ? -3.745 3.637 -10.322 1.00 96.75 156 PRO A N 1
ATOM 1168 C CA . PRO A 1 156 ? -5.029 4.219 -9.931 1.00 96.75 156 PRO A CA 1
ATOM 1169 C C . PRO A 1 156 ? -6.257 3.324 -10.098 1.00 96.75 156 PRO A C 1
ATOM 1171 O O . PRO A 1 156 ? -7.266 3.550 -9.431 1.00 96.75 156 PRO A O 1
ATOM 1174 N N . LYS A 1 157 ? -6.211 2.382 -11.037 1.00 97.62 157 LYS A N 1
ATOM 1175 C CA . LYS A 1 157 ? -7.350 1.537 -11.415 1.00 97.62 157 LYS A CA 1
ATOM 1176 C C . LYS A 1 157 ? -6.884 0.150 -11.880 1.00 97.62 157 LYS A C 1
ATOM 1178 O O . LYS A 1 157 ? -7.104 -0.156 -13.047 1.00 97.62 157 LYS A O 1
ATOM 1183 N N . PRO A 1 158 ? -6.100 -0.592 -11.083 1.00 97.19 158 PRO A N 1
ATOM 1184 C CA . PRO A 1 158 ? -5.707 -1.935 -11.461 1.00 97.19 158 PRO A CA 1
ATOM 1185 C C . PRO A 1 158 ? -6.953 -2.807 -11.523 1.00 97.19 158 PRO A C 1
ATOM 1187 O O . PRO A 1 158 ? -7.805 -2.697 -10.645 1.00 97.19 158 PRO A O 1
ATOM 1190 N N . ASP A 1 159 ? -7.031 -3.609 -12.570 1.00 97.44 159 ASP A N 1
ATOM 1191 C CA . ASP A 1 159 ? -8.016 -4.662 -12.755 1.00 97.44 159 ASP A CA 1
ATOM 1192 C C . ASP A 1 159 ? -7.263 -5.998 -12.679 1.00 97.44 159 ASP A C 1
ATOM 1194 O O . ASP A 1 159 ? -6.230 -6.174 -13.333 1.00 97.44 159 ASP A O 1
ATOM 1198 N N . GLY A 1 160 ? -7.697 -6.892 -11.792 1.00 96.00 160 GLY A N 1
ATOM 1199 C CA . GLY A 1 160 ? -7.011 -8.148 -11.494 1.00 96.00 160 GLY A CA 1
ATOM 1200 C C . GLY A 1 160 ? -6.177 -8.099 -10.209 1.00 96.00 160 GLY A C 1
ATOM 1201 O O . GLY A 1 160 ? -6.704 -7.888 -9.117 1.00 96.00 160 GLY A O 1
ATOM 1202 N N . LEU A 1 161 ? -4.873 -8.389 -10.299 1.00 98.19 161 LEU A N 1
ATOM 1203 C CA . LEU A 1 161 ? -3.984 -8.523 -9.137 1.00 98.19 161 LEU A CA 1
ATOM 1204 C C . LEU A 1 161 ? -2.905 -7.437 -9.113 1.00 98.19 161 LEU A C 1
ATOM 1206 O O . LEU A 1 161 ? -2.002 -7.400 -9.949 1.00 98.19 161 LEU A O 1
ATOM 1210 N N . LEU A 1 162 ? -2.920 -6.624 -8.058 1.00 98.56 162 LEU A N 1
ATOM 1211 C CA . LEU A 1 162 ? -1.794 -5.785 -7.663 1.00 98.56 162 LEU A CA 1
ATOM 1212 C C . LEU A 1 162 ? -1.020 -6.467 -6.533 1.00 98.56 162 LEU A C 1
ATOM 1214 O O . LEU A 1 162 ? -1.496 -6.552 -5.403 1.00 98.56 162 LEU A O 1
ATOM 1218 N N . TYR A 1 163 ? 0.191 -6.940 -6.821 1.00 98.56 163 TYR A N 1
ATOM 1219 C CA . TYR A 1 163 ? 1.046 -7.638 -5.865 1.00 98.56 163 TYR A CA 1
ATOM 1220 C C . TYR A 1 163 ? 2.269 -6.791 -5.497 1.00 98.56 163 TYR A C 1
ATOM 1222 O O . TYR A 1 163 ? 3.264 -6.735 -6.227 1.00 98.56 163 TYR A O 1
ATOM 1230 N N . ALA A 1 164 ? 2.210 -6.165 -4.321 1.00 98.06 164 ALA A N 1
ATOM 1231 C CA . ALA A 1 164 ? 3.269 -5.335 -3.756 1.00 98.06 164 ALA A CA 1
ATOM 1232 C C . ALA A 1 164 ? 3.556 -5.766 -2.306 1.00 98.06 164 ALA A C 1
ATOM 1234 O O . ALA A 1 164 ? 3.022 -5.194 -1.367 1.00 98.06 164 ALA A O 1
ATOM 1235 N N . PRO A 1 165 ? 4.376 -6.806 -2.064 1.00 96.69 165 PRO A N 1
ATOM 1236 C CA . PRO A 1 165 ? 4.502 -7.436 -0.749 1.00 96.69 165 PRO A CA 1
ATOM 1237 C C . PRO A 1 165 ? 5.144 -6.593 0.354 1.00 96.69 165 PRO A C 1
ATOM 1239 O O . PRO A 1 165 ? 4.926 -6.877 1.531 1.00 96.69 165 PRO A O 1
ATOM 1242 N N . LYS A 1 166 ? 5.995 -5.637 -0.010 1.00 97.50 166 LYS A N 1
ATOM 1243 C CA . LYS A 1 166 ? 6.780 -4.831 0.933 1.00 97.50 166 LYS A CA 1
ATOM 1244 C C . LYS A 1 166 ? 7.050 -3.425 0.377 1.00 97.50 166 LYS A C 1
ATOM 1246 O O . LYS A 1 166 ? 8.218 -3.122 0.160 1.00 97.50 166 LYS A O 1
ATOM 1251 N N . PRO A 1 167 ? 6.026 -2.661 -0.031 1.00 97.31 167 PRO A N 1
ATOM 1252 C CA . PRO A 1 167 ? 6.244 -1.304 -0.493 1.00 97.31 167 PRO A CA 1
ATOM 1253 C C . PRO A 1 167 ? 6.782 -0.477 0.665 1.00 97.31 167 PRO A C 1
ATOM 1255 O O . PRO A 1 167 ? 6.293 -0.620 1.781 1.00 97.31 167 PRO A O 1
ATOM 1258 N N . ASP A 1 168 ? 7.789 0.324 0.366 1.00 97.44 168 ASP A N 1
ATOM 1259 C CA . ASP A 1 168 ? 8.347 1.344 1.239 1.00 97.44 168 ASP A CA 1
ATOM 1260 C C . ASP A 1 168 ? 8.012 2.704 0.610 1.00 97.44 168 ASP A C 1
ATOM 1262 O O . ASP A 1 168 ? 8.225 2.907 -0.590 1.00 97.44 168 ASP A O 1
ATOM 1266 N N . GLY A 1 169 ? 7.374 3.589 1.373 1.00 96.19 169 GLY A N 1
ATOM 1267 C CA . GLY A 1 169 ? 6.865 4.872 0.890 1.00 96.19 169 GLY A CA 1
ATOM 1268 C C . GLY A 1 169 ? 5.357 4.873 0.620 1.00 96.19 169 GLY A C 1
ATOM 1269 O O . GLY A 1 169 ? 4.548 4.703 1.533 1.00 96.19 169 GLY A O 1
ATOM 1270 N N . LEU A 1 170 ? 4.944 5.162 -0.621 1.00 98.25 170 LEU A N 1
ATOM 1271 C CA . LEU A 1 170 ? 3.534 5.340 -0.994 1.00 98.25 170 LEU A CA 1
ATOM 1272 C C . LEU A 1 170 ? 3.075 4.300 -2.021 1.00 98.25 170 LEU A C 1
ATOM 1274 O O . LEU A 1 170 ? 3.500 4.297 -3.177 1.00 98.25 170 LEU A O 1
ATOM 1278 N N . LEU A 1 171 ? 2.090 3.492 -1.629 1.00 98.56 171 LEU A N 1
ATOM 1279 C CA . LEU A 1 171 ? 1.289 2.685 -2.542 1.00 98.56 171 LEU A CA 1
ATOM 1280 C C . LEU A 1 171 ? -0.045 3.385 -2.820 1.00 98.56 171 LEU A C 1
ATOM 1282 O O . LEU A 1 171 ? -0.945 3.392 -1.981 1.00 98.56 171 LEU A O 1
ATOM 1286 N N . TYR A 1 172 ? -0.187 3.969 -4.007 1.00 98.56 172 TYR A N 1
ATOM 1287 C CA . TYR A 1 172 ? -1.377 4.707 -4.416 1.00 98.56 172 TYR A CA 1
ATOM 1288 C C . TYR A 1 172 ? -2.219 3.896 -5.406 1.00 98.56 172 TYR A C 1
ATOM 1290 O O . TYR A 1 172 ? -1.941 3.861 -6.609 1.00 98.56 172 TYR A O 1
ATOM 1298 N N . ALA A 1 173 ? -3.287 3.282 -4.895 1.00 98.25 173 ALA A N 1
ATOM 1299 C CA . ALA A 1 173 ? -4.254 2.519 -5.672 1.00 98.25 173 ALA A CA 1
ATOM 1300 C C . ALA A 1 173 ? -5.693 2.903 -5.298 1.00 98.25 173 ALA A C 1
ATOM 1302 O O . ALA A 1 173 ? -6.335 2.208 -4.524 1.00 98.25 173 ALA A O 1
ATOM 1303 N N . PRO A 1 174 ? -6.232 4.029 -5.802 1.00 97.19 174 PRO A N 1
ATOM 1304 C CA . PRO A 1 174 ? -7.548 4.528 -5.416 1.00 97.19 174 PRO A CA 1
ATOM 1305 C C . PRO A 1 174 ? -8.764 3.676 -5.746 1.00 97.19 174 PRO A C 1
ATOM 1307 O O . PRO A 1 174 ? -9.759 3.793 -5.030 1.00 97.19 174 PRO A O 1
ATOM 1310 N N . LYS A 1 175 ? -8.737 2.904 -6.831 1.00 97.88 175 LYS A N 1
ATOM 1311 C CA . LYS A 1 175 ? -9.870 2.076 -7.265 1.00 97.88 175 LYS A CA 1
ATOM 1312 C C . LYS A 1 175 ? -9.399 0.723 -7.811 1.00 97.88 175 LYS A C 1
ATOM 1314 O O . LYS A 1 175 ? -9.545 0.505 -9.013 1.00 97.88 175 LYS A O 1
ATOM 1319 N N . PRO A 1 176 ? -8.724 -0.108 -7.004 1.00 97.50 176 PRO A N 1
ATOM 1320 C CA . PRO A 1 176 ? -8.385 -1.451 -7.419 1.00 97.50 176 PRO A CA 1
ATOM 1321 C C . PRO A 1 176 ? -9.671 -2.262 -7.517 1.00 97.50 176 PRO A C 1
ATOM 1323 O O . PRO A 1 176 ? -10.521 -2.155 -6.637 1.00 97.50 176 PRO A O 1
ATOM 1326 N N . ASP A 1 177 ? -9.781 -3.022 -8.592 1.00 97.44 177 ASP A N 1
ATOM 1327 C CA . ASP A 1 177 ? -10.812 -4.023 -8.815 1.00 97.44 177 ASP A CA 1
ATOM 1328 C C . ASP A 1 177 ? -10.128 -5.397 -8.777 1.00 97.44 177 ASP A C 1
ATOM 1330 O O . ASP A 1 177 ? -9.095 -5.601 -9.425 1.00 97.44 177 ASP A O 1
ATOM 1334 N N . GLY A 1 178 ? -10.623 -6.304 -7.936 1.00 96.38 178 GLY A N 1
ATOM 1335 C CA . GLY A 1 178 ? -10.015 -7.610 -7.688 1.00 96.38 178 GLY A CA 1
ATOM 1336 C C . GLY A 1 178 ? -9.196 -7.669 -6.395 1.00 96.38 178 GLY A C 1
ATOM 1337 O O . GLY A 1 178 ? -9.735 -7.534 -5.296 1.00 96.38 178 GLY A O 1
ATOM 1338 N N . LEU A 1 179 ? -7.895 -7.971 -6.491 1.00 98.38 179 LEU A N 1
ATOM 1339 C CA . LEU A 1 179 ? -7.022 -8.198 -5.332 1.00 98.38 179 LEU A CA 1
ATOM 1340 C C . LEU A 1 179 ? -5.886 -7.174 -5.260 1.00 98.38 179 LEU A C 1
ATOM 1342 O O . LEU A 1 179 ? -4.969 -7.168 -6.081 1.00 98.38 179 LEU A O 1
ATOM 1346 N N . LEU A 1 180 ? -5.875 -6.386 -4.185 1.00 98.56 180 LEU A N 1
ATOM 1347 C CA . LEU A 1 180 ? -4.703 -5.634 -3.742 1.00 98.56 180 LEU A CA 1
ATOM 1348 C C . LEU A 1 180 ? -3.984 -6.424 -2.646 1.00 98.56 180 LEU A C 1
ATOM 1350 O O . LEU A 1 180 ? -4.448 -6.500 -1.510 1.00 98.56 180 LEU A O 1
ATOM 1354 N N . TYR A 1 181 ? -2.830 -7.000 -2.973 1.00 98.62 181 TYR A N 1
ATOM 1355 C CA . TYR A 1 181 ? -2.017 -7.785 -2.050 1.00 98.62 181 TYR A CA 1
ATOM 1356 C C . TYR A 1 181 ? -0.768 -7.010 -1.618 1.00 98.62 181 TYR A C 1
ATOM 1358 O O . TYR A 1 181 ? 0.248 -6.980 -2.320 1.00 98.62 181 TYR A O 1
ATOM 1366 N N . ALA A 1 182 ? -0.835 -6.421 -0.423 1.00 98.25 182 ALA A N 1
ATOM 1367 C CA . ALA A 1 182 ? 0.259 -5.694 0.206 1.00 98.25 182 ALA A CA 1
ATOM 1368 C C . ALA A 1 182 ? 0.462 -6.147 1.660 1.00 98.25 182 ALA A C 1
ATOM 1370 O O . ALA A 1 182 ? 0.005 -5.487 2.583 1.00 98.25 182 ALA A O 1
ATOM 1371 N N . PRO A 1 183 ? 1.119 -7.294 1.913 1.00 97.12 183 PRO A N 1
ATOM 1372 C CA . PRO A 1 183 ? 1.256 -7.857 3.252 1.00 97.12 183 PRO A CA 1
ATOM 1373 C C . PRO A 1 183 ? 2.027 -7.053 4.290 1.00 97.12 183 PRO A C 1
ATOM 1375 O O . PRO A 1 183 ? 1.747 -7.228 5.476 1.00 97.12 183 PRO A O 1
ATOM 1378 N N . LYS A 1 184 ? 3.021 -6.263 3.884 1.00 97.56 184 LYS A N 1
ATOM 1379 C CA . LYS A 1 184 ? 3.857 -5.476 4.800 1.00 97.56 184 LYS A CA 1
ATOM 1380 C C . LYS A 1 184 ? 4.209 -4.108 4.204 1.00 97.56 184 LYS A C 1
ATOM 1382 O O . LYS A 1 184 ? 5.382 -3.901 3.893 1.00 97.56 184 LYS A O 1
ATOM 1387 N N . PRO A 1 185 ? 3.225 -3.246 3.913 1.00 97.19 185 PRO A N 1
ATOM 1388 C CA . PRO A 1 185 ? 3.510 -1.892 3.492 1.00 97.19 185 PRO A CA 1
ATOM 1389 C C . PRO A 1 185 ? 4.113 -1.139 4.671 1.00 97.19 185 PRO A C 1
ATOM 1391 O O . PRO A 1 185 ? 3.632 -1.288 5.791 1.00 97.19 185 PRO A O 1
ATOM 1394 N N . ASP A 1 186 ? 5.157 -0.382 4.385 1.00 97.00 186 ASP A N 1
ATOM 1395 C CA . ASP A 1 186 ? 5.778 0.581 5.280 1.00 97.00 186 ASP A CA 1
ATOM 1396 C C . ASP A 1 186 ? 5.493 1.978 4.710 1.00 97.00 186 ASP A C 1
ATOM 1398 O O . ASP A 1 186 ? 5.698 2.222 3.516 1.00 97.00 186 ASP A O 1
ATOM 1402 N N . GLY A 1 187 ? 4.908 2.859 5.519 1.00 96.00 187 GLY A N 1
ATOM 1403 C CA . GLY A 1 187 ? 4.453 4.183 5.100 1.00 96.00 187 GLY A CA 1
ATOM 1404 C C . GLY A 1 187 ? 2.945 4.259 4.835 1.00 96.00 187 GLY A C 1
ATOM 1405 O O . GLY A 1 187 ? 2.129 4.028 5.728 1.00 96.00 187 GLY A O 1
ATOM 1406 N N . LEU A 1 188 ? 2.545 4.679 3.629 1.00 98.25 188 LEU A N 1
ATOM 1407 C CA . LEU A 1 188 ? 1.141 4.931 3.278 1.00 98.25 188 LEU A CA 1
ATOM 1408 C C . LEU A 1 188 ? 0.638 3.957 2.208 1.00 98.25 188 LEU A C 1
ATOM 1410 O O . LEU A 1 188 ? 1.054 3.997 1.050 1.00 98.25 188 LEU A O 1
ATOM 1414 N N . LEU A 1 189 ? -0.371 3.165 2.568 1.00 98.56 189 LEU A N 1
ATOM 1415 C CA . LEU A 1 189 ? -1.227 2.463 1.616 1.00 98.56 189 LEU A CA 1
ATOM 1416 C C . LEU A 1 189 ? -2.506 3.276 1.406 1.00 98.56 189 LEU A C 1
ATOM 1418 O O . LEU A 1 189 ? -3.371 3.338 2.279 1.00 98.56 189 LEU A O 1
ATOM 1422 N N . TYR A 1 190 ? -2.642 3.891 0.233 1.00 98.62 190 TYR A N 1
ATOM 1423 C CA . TYR A 1 190 ? -3.796 4.705 -0.131 1.00 98.62 190 TYR A CA 1
ATOM 1424 C C . TYR A 1 190 ? -4.689 3.968 -1.132 1.00 98.62 190 TYR A C 1
ATOM 1426 O O . TYR A 1 190 ? -4.428 3.965 -2.338 1.00 98.62 190 TYR A O 1
ATOM 1434 N N . ALA A 1 191 ? -5.776 3.385 -0.627 1.00 98.25 191 ALA A N 1
ATOM 1435 C CA . ALA A 1 191 ? -6.786 2.699 -1.421 1.00 98.25 191 ALA A CA 1
ATOM 1436 C C . ALA A 1 191 ? -8.204 3.120 -1.012 1.00 98.25 191 ALA A C 1
ATOM 1438 O O . ALA A 1 191 ? -8.875 2.406 -0.280 1.00 98.25 191 ALA A O 1
ATOM 1439 N N . PRO A 1 192 ? -8.693 4.299 -1.442 1.00 96.94 192 PRO A N 1
ATOM 1440 C CA . PRO A 1 192 ? -9.996 4.820 -1.046 1.00 96.94 192 PRO A CA 1
ATOM 1441 C C . PRO A 1 192 ? -11.241 4.032 -1.424 1.00 96.94 192 PRO A C 1
ATOM 1443 O O . PRO A 1 192 ? -12.231 4.158 -0.706 1.00 96.94 192 PRO A O 1
ATOM 1446 N N . LYS A 1 193 ? -11.243 3.314 -2.546 1.00 97.81 193 LYS A N 1
ATOM 1447 C CA . LYS A 1 193 ? -12.410 2.567 -3.030 1.00 97.81 193 LYS A CA 1
ATOM 1448 C C . LYS A 1 193 ? -11.997 1.224 -3.645 1.00 97.81 193 LYS A C 1
ATOM 1450 O O . LYS A 1 193 ? -12.158 1.069 -4.855 1.00 97.81 193 LYS A O 1
ATOM 1455 N N . PRO A 1 194 ? -11.362 0.325 -2.879 1.00 97.38 194 PRO A N 1
ATOM 1456 C CA . PRO A 1 194 ? -11.090 -1.013 -3.355 1.00 97.38 194 PRO A CA 1
ATOM 1457 C C . PRO A 1 194 ? -12.413 -1.754 -3.497 1.00 97.38 194 PRO A C 1
ATOM 1459 O O . PRO A 1 194 ? -13.269 -1.635 -2.622 1.00 97.38 194 PRO A O 1
ATOM 1462 N N . ASP A 1 195 ? -12.543 -2.475 -4.597 1.00 97.12 195 ASP A N 1
ATOM 1463 C CA . ASP A 1 195 ? -13.611 -3.429 -4.859 1.00 97.12 195 ASP A CA 1
ATOM 1464 C C . ASP A 1 195 ? -12.985 -4.831 -4.858 1.00 97.12 195 ASP A C 1
ATOM 1466 O O . ASP A 1 195 ? -11.947 -5.055 -5.490 1.00 97.12 195 ASP A O 1
ATOM 1470 N N . GLY A 1 196 ? -13.542 -5.749 -4.069 1.00 96.31 196 GLY A N 1
ATOM 1471 C CA . GLY A 1 196 ? -13.004 -7.093 -3.867 1.00 96.31 196 GLY A CA 1
ATOM 1472 C C . GLY A 1 196 ? -12.202 -7.246 -2.570 1.00 96.31 196 GLY A C 1
ATOM 1473 O O . GLY A 1 196 ? -12.740 -7.111 -1.470 1.00 96.31 196 GLY A O 1
ATOM 1474 N N . LEU A 1 197 ? -10.923 -7.628 -2.667 1.00 98.31 197 LEU A N 1
ATOM 1475 C CA . LEU A 1 197 ? -10.069 -7.929 -1.510 1.00 98.31 197 LEU A CA 1
ATOM 1476 C C . LEU A 1 197 ? -8.879 -6.972 -1.424 1.00 98.31 197 LEU A C 1
ATOM 1478 O O . LEU A 1 197 ? -7.977 -6.982 -2.262 1.00 98.31 197 LEU A O 1
ATOM 1482 N N . LEU A 1 198 ? -8.804 -6.232 -0.320 1.00 98.56 198 LEU A N 1
ATOM 1483 C CA . LEU A 1 198 ? -7.587 -5.556 0.115 1.00 98.56 198 LEU A CA 1
ATOM 1484 C C . LEU A 1 198 ? -6.933 -6.384 1.223 1.00 98.56 198 LEU A C 1
ATOM 1486 O O . LEU A 1 198 ? -7.410 -6.438 2.356 1.00 98.56 198 LEU A O 1
ATOM 1490 N N . TYR A 1 199 ? -5.815 -7.027 0.893 1.00 98.62 199 TYR A N 1
ATOM 1491 C CA . TYR A 1 199 ? -5.054 -7.878 1.799 1.00 98.62 199 TYR A CA 1
ATOM 1492 C C . TYR A 1 199 ? -3.783 -7.170 2.277 1.00 98.62 199 TYR A C 1
ATOM 1494 O O . TYR A 1 199 ? -2.756 -7.165 1.593 1.00 98.62 199 TYR A O 1
ATOM 1502 N N . ALA A 1 200 ? -3.846 -6.613 3.487 1.00 98.19 200 ALA A N 1
ATOM 1503 C CA . ALA A 1 200 ? -2.731 -5.961 4.159 1.00 98.19 200 ALA A CA 1
ATOM 1504 C C . ALA A 1 200 ? -2.587 -6.449 5.608 1.00 98.19 200 ALA A C 1
ATOM 1506 O O . ALA A 1 200 ? -2.995 -5.765 6.537 1.00 98.19 200 ALA A O 1
ATOM 1507 N N . PRO A 1 201 ? -2.034 -7.653 5.849 1.00 96.88 201 PRO A N 1
ATOM 1508 C CA . PRO A 1 201 ? -1.920 -8.231 7.184 1.00 96.88 201 PRO A CA 1
ATOM 1509 C C . PRO A 1 201 ? -1.078 -7.501 8.219 1.00 96.88 201 PRO A C 1
ATOM 1511 O O . PRO A 1 201 ? -1.360 -7.676 9.404 1.00 96.88 201 PRO A O 1
ATOM 1514 N N . LYS A 1 202 ? -0.030 -6.784 7.816 1.00 97.31 202 LYS A N 1
ATOM 1515 C CA . LYS A 1 202 ? 0.879 -6.083 8.733 1.00 97.31 202 LYS A CA 1
ATOM 1516 C C . LYS A 1 202 ? 1.318 -4.730 8.160 1.00 97.31 202 LYS A C 1
ATOM 1518 O O . LYS A 1 202 ? 2.502 -4.591 7.854 1.00 97.31 202 LYS A O 1
ATOM 1523 N N . PRO A 1 203 ? 0.390 -3.798 7.895 1.00 96.69 203 PRO A N 1
ATOM 1524 C CA . PRO A 1 203 ? 0.761 -2.452 7.517 1.00 96.69 203 PRO A CA 1
ATOM 1525 C C . PRO A 1 203 ? 1.428 -1.783 8.710 1.00 96.69 203 PRO A C 1
ATOM 1527 O O . PRO A 1 203 ? 0.945 -1.927 9.831 1.00 96.69 203 PRO A O 1
ATOM 1530 N N . ASP A 1 204 ? 2.525 -1.100 8.433 1.00 95.62 204 ASP A N 1
ATOM 1531 C CA . ASP A 1 204 ? 3.221 -0.210 9.348 1.00 95.62 204 ASP A CA 1
ATOM 1532 C C . ASP A 1 204 ? 3.010 1.221 8.832 1.00 95.62 204 ASP A C 1
ATOM 1534 O O . ASP A 1 204 ? 3.263 1.508 7.658 1.00 95.62 204 ASP A O 1
ATOM 1538 N N . GLY A 1 205 ? 2.429 2.089 9.660 1.00 95.19 205 GLY A N 1
ATOM 1539 C CA . GLY A 1 205 ? 2.052 3.451 9.286 1.00 95.19 205 GLY A CA 1
ATOM 1540 C C . GLY A 1 205 ? 0.550 3.630 9.042 1.00 95.19 205 GLY A C 1
ATOM 1541 O O . GLY A 1 205 ? -0.267 3.443 9.945 1.00 95.19 205 GLY A O 1
ATOM 1542 N N . LEU A 1 206 ? 0.162 4.092 7.847 1.00 98.00 206 LEU A N 1
ATOM 1543 C CA . LEU A 1 206 ? -1.226 4.444 7.520 1.00 98.00 206 LEU A CA 1
ATOM 1544 C C . LEU A 1 206 ? -1.807 3.535 6.432 1.00 98.00 206 LEU A C 1
ATOM 1546 O O . LEU A 1 206 ? -1.413 3.585 5.266 1.00 98.00 206 LEU A O 1
ATOM 1550 N N . LEU A 1 207 ? -2.849 2.789 6.796 1.00 98.44 207 LEU A N 1
ATOM 1551 C CA . LEU A 1 207 ? -3.762 2.142 5.859 1.00 98.44 207 LEU A CA 1
ATOM 1552 C C . LEU A 1 207 ? -4.992 3.037 5.646 1.00 98.44 207 LEU A C 1
ATOM 1554 O O . LEU A 1 207 ? -5.882 3.098 6.494 1.00 98.44 207 LEU A O 1
ATOM 1558 N N . TYR A 1 208 ? -5.062 3.731 4.511 1.00 98.56 208 TYR A N 1
ATOM 1559 C CA . TYR A 1 208 ? -6.170 4.623 4.174 1.00 98.56 208 TYR A CA 1
ATOM 1560 C C . TYR A 1 208 ? -7.114 3.972 3.159 1.00 98.56 208 TYR A C 1
ATOM 1562 O O . TYR A 1 208 ? -6.875 4.015 1.949 1.00 98.56 208 TYR A O 1
ATOM 1570 N N . ALA A 1 209 ? -8.218 3.414 3.656 1.00 98.12 209 ALA A N 1
ATOM 1571 C CA . ALA A 1 209 ? -9.268 2.798 2.854 1.00 98.12 209 ALA A CA 1
ATOM 1572 C C . ALA A 1 209 ? -10.662 3.279 3.282 1.00 98.12 209 ALA A C 1
ATOM 1574 O O . ALA A 1 209 ? -11.371 2.564 3.978 1.00 98.12 209 ALA A O 1
ATOM 1575 N N . PRO A 1 210 ? -11.089 4.501 2.910 1.00 96.81 210 PRO A N 1
ATOM 1576 C CA . PRO A 1 210 ? -12.367 5.069 3.331 1.00 96.81 210 PRO A CA 1
ATOM 1577 C C . PRO A 1 210 ? -13.650 4.370 2.909 1.00 96.81 210 PRO A C 1
ATOM 1579 O O . PRO A 1 210 ? -14.635 4.516 3.627 1.00 96.81 210 PRO A O 1
ATOM 1582 N N . LYS A 1 211 ? -13.688 3.709 1.754 1.00 97.38 211 LYS A N 1
ATOM 1583 C CA . LYS A 1 211 ? -14.894 3.048 1.240 1.00 97.38 211 LYS A CA 1
ATOM 1584 C C . LYS A 1 211 ? -14.555 1.711 0.572 1.00 97.38 211 LYS A C 1
ATOM 1586 O O . LYS A 1 211 ? -14.737 1.609 -0.640 1.00 97.38 211 LYS A O 1
ATOM 1591 N N . PRO A 1 212 ? -13.964 0.751 1.299 1.00 96.94 212 PRO A N 1
ATOM 1592 C CA . PRO A 1 212 ? -13.760 -0.578 0.767 1.00 96.94 212 PRO A CA 1
ATOM 1593 C C . PRO A 1 212 ? -15.119 -1.234 0.577 1.00 96.94 212 PRO A C 1
ATOM 1595 O O . PRO A 1 212 ? -15.970 -1.125 1.456 1.00 96.94 212 PRO A O 1
ATOM 1598 N N . ASP A 1 213 ? -15.283 -1.872 -0.571 1.00 96.19 213 ASP A N 1
ATOM 1599 C CA . ASP A 1 213 ? -16.389 -2.761 -0.888 1.00 96.19 213 ASP A CA 1
ATOM 1600 C C . ASP A 1 213 ? -15.828 -4.189 -0.939 1.00 96.19 213 ASP A C 1
ATOM 1602 O O . ASP A 1 213 ? -14.805 -4.442 -1.584 1.00 96.19 213 ASP A O 1
ATOM 1606 N N . GLY A 1 214 ? -16.420 -5.105 -0.174 1.00 95.75 214 GLY A N 1
ATOM 1607 C CA . GLY A 1 214 ? -15.934 -6.474 -0.012 1.00 95.75 214 GLY A CA 1
ATOM 1608 C C . GLY A 1 214 ? -15.138 -6.695 1.279 1.00 95.75 214 GLY A C 1
ATOM 1609 O O . GLY A 1 214 ? -15.664 -6.542 2.381 1.00 95.75 214 GLY A O 1
ATOM 1610 N N . LEU A 1 215 ? -13.886 -7.159 1.174 1.00 98.12 215 LEU A N 1
ATOM 1611 C CA . LEU A 1 215 ? -13.061 -7.549 2.327 1.00 98.12 215 LEU A CA 1
ATOM 1612 C C . LEU A 1 215 ? -11.830 -6.648 2.487 1.00 98.12 215 LEU A C 1
ATOM 1614 O O . LEU A 1 215 ? -10.896 -6.683 1.685 1.00 98.12 215 LEU A O 1
ATOM 1618 N N . LEU A 1 216 ? -11.775 -5.932 3.611 1.00 98.44 216 LEU A N 1
ATOM 1619 C CA . LEU A 1 216 ? -10.557 -5.317 4.136 1.00 98.44 216 LEU A CA 1
ATOM 1620 C C . LEU A 1 216 ? -9.906 -6.268 5.150 1.00 98.44 216 LEU A C 1
ATOM 1622 O O . LEU A 1 216 ? -10.347 -6.366 6.296 1.00 98.44 216 LEU A O 1
ATOM 1626 N N . TYR A 1 217 ? -8.848 -6.972 4.747 1.00 98.56 217 TYR A N 1
ATOM 1627 C CA . TYR A 1 217 ? -8.126 -7.910 5.608 1.00 98.56 217 TYR A CA 1
ATOM 1628 C C . TYR A 1 217 ? -6.831 -7.290 6.138 1.00 98.56 217 TYR A C 1
ATOM 1630 O O . TYR A 1 217 ? -5.794 -7.307 5.468 1.00 98.56 217 TYR A O 1
ATOM 1638 N N . ALA A 1 218 ? -6.881 -6.792 7.373 1.00 98.00 218 ALA A N 1
ATOM 1639 C CA . ALA A 1 218 ? -5.741 -6.221 8.079 1.00 98.00 218 ALA A CA 1
ATOM 1640 C C . ALA A 1 218 ? -5.647 -6.753 9.517 1.00 98.00 218 ALA A C 1
ATOM 1642 O O . ALA A 1 218 ? -6.020 -6.066 10.459 1.00 98.00 218 ALA A O 1
ATOM 1643 N N . PRO A 1 219 ? -5.173 -7.996 9.732 1.00 96.50 219 PRO A N 1
ATOM 1644 C CA . PRO A 1 219 ? -5.099 -8.610 11.054 1.00 96.50 219 PRO A CA 1
ATOM 1645 C C . PRO A 1 219 ? -4.216 -7.957 12.107 1.00 96.50 219 PRO A C 1
ATOM 1647 O O . PRO A 1 219 ? -4.516 -8.138 13.287 1.00 96.50 219 PRO A O 1
ATOM 1650 N N . LYS A 1 220 ? -3.121 -7.301 11.722 1.00 96.88 220 LYS A N 1
ATOM 1651 C CA . LYS A 1 220 ? -2.168 -6.685 12.653 1.00 96.88 220 LYS A CA 1
ATOM 1652 C C . LYS A 1 220 ? -1.647 -5.344 12.120 1.00 96.88 220 LYS A C 1
ATOM 1654 O O . LYS A 1 220 ? -0.454 -5.261 11.834 1.00 96.88 220 LYS A O 1
ATOM 1659 N N . PRO A 1 221 ? -2.519 -4.355 11.871 1.00 96.00 221 PRO A N 1
ATOM 1660 C CA . PRO A 1 221 ? -2.068 -3.024 11.526 1.00 96.00 221 PRO A CA 1
ATOM 1661 C C . PRO A 1 221 ? -1.356 -2.427 12.731 1.00 96.00 221 PRO A C 1
ATOM 1663 O O . PRO A 1 221 ? -1.842 -2.572 13.850 1.00 96.00 221 PRO A O 1
ATOM 1666 N N . ASP A 1 222 ? -0.222 -1.801 12.465 1.00 94.44 222 ASP A N 1
ATOM 1667 C CA . ASP A 1 222 ? 0.518 -0.969 13.401 1.00 94.44 222 ASP A CA 1
ATOM 1668 C C . ASP A 1 222 ? 0.383 0.485 12.924 1.00 94.44 222 ASP A C 1
ATOM 1670 O O . ASP A 1 222 ? 0.602 0.784 11.746 1.00 94.44 222 ASP A O 1
ATOM 1674 N N . GLY A 1 223 ? -0.083 1.373 13.800 1.00 94.31 223 GLY A N 1
ATOM 1675 C CA . GLY A 1 223 ? -0.381 2.766 13.472 1.00 94.31 223 GLY A CA 1
ATOM 1676 C C . GLY A 1 223 ? -1.872 3.037 13.249 1.00 94.31 223 GLY A C 1
ATOM 1677 O O . GLY A 1 223 ? -2.688 2.878 14.158 1.00 94.31 223 GLY A O 1
ATOM 1678 N N . LEU A 1 224 ? -2.245 3.549 12.070 1.00 97.56 224 LEU A N 1
ATOM 1679 C CA . LEU A 1 224 ? -3.616 3.978 11.766 1.00 97.56 224 LEU A CA 1
ATOM 1680 C C . LEU A 1 224 ? -4.239 3.133 10.652 1.00 97.56 224 LEU A C 1
ATOM 1682 O O . LEU A 1 224 ? -3.834 3.197 9.491 1.00 97.56 224 LEU A O 1
ATOM 1686 N N . LEU A 1 225 ? -5.325 2.437 10.986 1.00 98.25 225 LEU A N 1
ATOM 1687 C CA . LEU A 1 225 ? -6.276 1.904 10.017 1.00 98.25 225 LEU A CA 1
ATOM 1688 C C . LEU A 1 225 ? -7.452 2.874 9.888 1.00 98.25 225 LEU A C 1
ATOM 1690 O O . LEU A 1 225 ? -8.283 2.983 10.788 1.00 98.25 225 LEU A O 1
ATOM 1694 N N . TYR A 1 226 ? -7.538 3.573 8.757 1.00 98.38 226 TYR A N 1
ATOM 1695 C CA . TYR A 1 226 ? -8.603 4.529 8.466 1.00 98.38 226 TYR A CA 1
ATOM 1696 C C . TYR A 1 226 ? -9.576 3.962 7.429 1.00 98.38 226 TYR A C 1
ATOM 1698 O O . TYR A 1 226 ? -9.323 4.019 6.224 1.00 98.38 226 TYR A O 1
ATOM 1706 N N . ALA A 1 227 ? -10.715 3.460 7.905 1.00 97.69 227 ALA A N 1
ATOM 1707 C CA . ALA A 1 227 ? -11.796 2.935 7.082 1.00 97.69 227 ALA A CA 1
ATOM 1708 C C . ALA A 1 227 ? -13.166 3.449 7.548 1.00 97.69 227 ALA A C 1
ATOM 1710 O O . ALA A 1 227 ? -13.893 2.724 8.207 1.00 97.69 227 ALA A O 1
ATOM 1711 N N . PRO A 1 228 ? -13.534 4.710 7.251 1.00 95.81 228 PRO A N 1
ATOM 1712 C CA . PRO A 1 228 ? -14.775 5.350 7.702 1.00 95.81 228 PRO A CA 1
ATOM 1713 C C . PRO A 1 228 ? -16.117 4.929 7.113 1.00 95.81 228 PRO A C 1
ATOM 1715 O O . PRO A 1 228 ? -17.114 5.514 7.528 1.00 95.81 228 PRO A O 1
ATOM 1718 N N . LYS A 1 229 ? -16.173 4.092 6.082 1.00 96.25 229 LYS A N 1
ATOM 1719 C CA . LYS A 1 229 ? -17.425 3.575 5.504 1.00 96.25 229 LYS A CA 1
ATOM 1720 C C . LYS A 1 229 ? -17.161 2.237 4.800 1.00 96.25 229 LYS A C 1
ATOM 1722 O O . LYS A 1 229 ? -17.318 2.179 3.580 1.00 96.25 229 LYS A O 1
ATOM 1727 N N . PRO A 1 230 ? -16.641 1.220 5.504 1.00 95.62 230 PRO A N 1
ATOM 1728 C CA . PRO A 1 230 ? -16.468 -0.092 4.921 1.00 95.62 230 PRO A CA 1
ATOM 1729 C C . PRO A 1 230 ? -17.848 -0.682 4.662 1.00 95.62 230 PRO A C 1
ATOM 1731 O O . PRO A 1 230 ? -18.731 -0.554 5.510 1.00 95.62 230 PRO A O 1
ATOM 1734 N N . ASP A 1 231 ? -17.997 -1.285 3.494 1.00 94.44 231 ASP A N 1
ATOM 1735 C CA . ASP A 1 231 ? -19.133 -2.110 3.116 1.00 94.44 231 ASP A CA 1
ATOM 1736 C C . ASP A 1 231 ? -18.631 -3.557 2.993 1.00 94.44 231 ASP A C 1
ATOM 1738 O O . ASP A 1 231 ? -17.599 -3.816 2.367 1.00 94.44 231 ASP A O 1
ATOM 1742 N N . GLY A 1 232 ? -19.292 -4.493 3.671 1.00 94.25 232 GLY A N 1
ATOM 1743 C CA . GLY A 1 232 ? -18.858 -5.887 3.771 1.00 94.25 232 GLY A CA 1
ATOM 1744 C C . GLY A 1 232 ? -18.115 -6.215 5.072 1.00 94.25 232 GLY A C 1
ATOM 1745 O O . GLY A 1 232 ? -18.672 -6.100 6.164 1.00 94.25 232 GLY A O 1
ATOM 1746 N N . LEU A 1 233 ? -16.885 -6.734 4.980 1.00 97.56 233 LEU A N 1
ATOM 1747 C CA . LEU A 1 233 ? -16.107 -7.207 6.133 1.00 97.56 233 LEU A CA 1
ATOM 1748 C C . LEU A 1 233 ? -14.833 -6.382 6.332 1.00 97.56 233 LEU A C 1
ATOM 1750 O O . LEU A 1 233 ? -13.904 -6.426 5.526 1.00 97.56 233 LEU A O 1
ATOM 1754 N N . LEU A 1 234 ? -14.735 -5.730 7.490 1.00 98.19 234 LEU A N 1
ATOM 1755 C CA . LEU A 1 234 ? -13.477 -5.230 8.032 1.00 98.19 234 LEU A CA 1
ATOM 1756 C C . LEU A 1 234 ? -12.920 -6.252 9.025 1.00 98.19 234 LEU A C 1
ATOM 1758 O O . LEU A 1 234 ? -13.419 -6.388 10.142 1.00 98.19 234 LEU A O 1
ATOM 1762 N N . TYR A 1 235 ? -11.867 -6.966 8.630 1.00 98.38 235 TYR A N 1
ATOM 1763 C CA . TYR A 1 235 ? -11.206 -7.965 9.465 1.00 98.38 235 TYR A CA 1
ATOM 1764 C C . TYR A 1 235 ? -9.886 -7.429 10.022 1.00 98.38 235 TYR A C 1
ATOM 1766 O O . TYR A 1 235 ? -8.848 -7.477 9.357 1.00 98.38 235 TYR A O 1
ATOM 1774 N N . ALA A 1 236 ? -9.923 -6.968 11.271 1.00 97.56 236 ALA A N 1
ATOM 1775 C CA . ALA A 1 236 ? -8.761 -6.479 12.001 1.00 97.56 236 ALA A CA 1
ATOM 1776 C C . ALA A 1 236 ? -8.717 -7.046 13.427 1.00 97.56 236 ALA A C 1
ATOM 1778 O O . ALA A 1 236 ? -9.048 -6.355 14.381 1.00 97.56 236 ALA A O 1
ATOM 1779 N N . PRO A 1 237 ? -8.333 -8.324 13.613 1.00 95.62 237 PRO A N 1
ATOM 1780 C CA . PRO A 1 237 ? -8.303 -8.974 14.919 1.00 95.62 237 PRO A CA 1
ATOM 1781 C C . PRO A 1 237 ? -7.391 -8.393 15.990 1.00 95.62 237 PRO A C 1
ATOM 1783 O O . PRO A 1 237 ? -7.715 -8.569 17.164 1.00 95.62 237 PRO A O 1
ATOM 1786 N N . LYS A 1 238 ? -6.252 -7.805 15.623 1.00 95.75 238 LYS A N 1
ATOM 1787 C CA . LYS A 1 238 ? -5.256 -7.285 16.568 1.00 95.75 238 LYS A CA 1
ATOM 1788 C C . LYS A 1 238 ? -4.647 -5.969 16.069 1.00 95.75 238 LYS A C 1
ATOM 1790 O O . LYS A 1 238 ? -3.451 -5.957 15.780 1.00 95.75 238 LYS A O 1
ATOM 1795 N N . PRO A 1 239 ? -5.451 -4.916 15.852 1.00 94.88 239 PRO A N 1
ATOM 1796 C CA . PRO A 1 239 ? -4.906 -3.609 15.548 1.00 94.88 239 PRO A CA 1
ATOM 1797 C C . PRO A 1 239 ? -4.127 -3.114 16.759 1.00 94.88 239 PRO A C 1
ATOM 1799 O O . PRO A 1 239 ? -4.581 -3.301 17.887 1.00 94.88 239 PRO A O 1
ATOM 1802 N N . ASP A 1 240 ? -2.975 -2.521 16.487 1.00 93.31 240 ASP A N 1
ATOM 1803 C CA . ASP A 1 240 ? -2.176 -1.760 17.433 1.00 93.31 240 ASP A CA 1
ATOM 1804 C C . ASP A 1 240 ? -2.220 -0.290 16.988 1.00 93.31 240 ASP A C 1
ATOM 1806 O O . ASP A 1 240 ? -2.024 0.018 15.809 1.00 93.31 240 ASP A O 1
ATOM 1810 N N . GLY A 1 241 ? -2.583 0.614 17.895 1.00 93.12 241 GLY A N 1
ATOM 1811 C CA . GLY A 1 241 ? -2.809 2.028 17.593 1.00 93.12 241 GLY A CA 1
ATOM 1812 C C . GLY A 1 241 ? -4.286 2.392 17.403 1.00 93.12 241 GLY A C 1
ATOM 1813 O O . GLY A 1 241 ? -5.100 2.225 18.311 1.00 93.12 241 GLY A O 1
ATOM 1814 N N . LEU A 1 242 ? -4.645 2.997 16.265 1.00 96.88 242 LEU A N 1
ATOM 1815 C CA . LEU A 1 242 ? -5.997 3.506 16.001 1.00 96.88 242 LEU A CA 1
ATOM 1816 C C . LEU A 1 242 ? -6.671 2.739 14.861 1.00 96.88 242 LEU A C 1
ATOM 1818 O O . LEU A 1 242 ? -6.273 2.834 13.701 1.00 96.88 242 LEU A O 1
ATOM 1822 N N . LEU A 1 243 ? -7.783 2.076 15.177 1.00 97.75 243 LEU A N 1
ATOM 1823 C CA . LEU A 1 243 ? -8.762 1.634 14.190 1.00 97.75 243 LEU A CA 1
ATOM 1824 C C . LEU A 1 243 ? -9.886 2.670 14.118 1.00 97.75 243 LEU A C 1
ATOM 1826 O O . LEU A 1 243 ? -10.740 2.749 15.001 1.00 97.75 243 LEU A O 1
ATOM 1830 N N . TYR A 1 244 ? -9.892 3.465 13.050 1.00 97.94 244 TYR A N 1
ATOM 1831 C CA . TYR A 1 244 ? -10.922 4.459 12.776 1.00 97.94 244 TYR A CA 1
ATOM 1832 C C . TYR A 1 244 ? -11.892 3.942 11.717 1.00 97.94 244 TYR A C 1
ATOM 1834 O O . TYR A 1 244 ? -11.624 4.019 10.516 1.00 97.94 244 TYR A O 1
ATOM 1842 N N . ALA A 1 245 ? -13.042 3.456 12.171 1.00 96.69 245 ALA A N 1
ATOM 1843 C CA . ALA A 1 245 ? -14.116 2.997 11.310 1.00 96.69 245 ALA A CA 1
ATOM 1844 C C . ALA A 1 245 ? -15.475 3.499 11.800 1.00 96.69 245 ALA A C 1
ATOM 1846 O O . ALA A 1 245 ? -16.256 2.719 12.336 1.00 96.69 245 ALA A O 1
ATOM 1847 N N . PRO A 1 246 ? -15.783 4.806 11.671 1.00 91.50 246 PRO A N 1
ATOM 1848 C CA . PRO A 1 246 ? -17.160 5.278 11.784 1.00 91.50 246 PRO A CA 1
ATOM 1849 C C . PRO A 1 246 ? -18.049 4.571 10.761 1.00 91.50 246 PRO A C 1
ATOM 1851 O O . PRO A 1 246 ? -17.571 4.202 9.703 1.00 91.50 246 PRO A O 1
ATOM 1854 N N . LYS A 1 247 ? -19.336 4.390 11.062 1.00 92.88 247 LYS A N 1
ATOM 1855 C CA . LYS A 1 247 ? -20.342 3.880 10.113 1.00 92.88 247 LYS A CA 1
ATOM 1856 C C . LYS A 1 247 ? -19.933 2.649 9.277 1.00 92.88 247 LYS A C 1
ATOM 1858 O O . LYS A 1 247 ? -20.064 2.703 8.053 1.00 92.88 247 LYS A O 1
ATOM 1863 N N . PRO A 1 248 ? -19.414 1.571 9.889 1.00 93.19 248 PRO A N 1
ATOM 1864 C CA . PRO A 1 248 ? -19.248 0.316 9.183 1.00 93.19 248 PRO A CA 1
ATOM 1865 C C . PRO A 1 248 ? -20.623 -0.255 8.843 1.00 93.19 248 PRO A C 1
ATOM 1867 O O . PRO A 1 248 ? -21.488 -0.359 9.721 1.00 93.19 248 PRO A O 1
ATOM 1870 N N . ASP A 1 249 ? -20.786 -0.622 7.578 1.00 91.00 249 ASP A N 1
ATOM 1871 C CA . ASP A 1 249 ? -21.896 -1.424 7.086 1.00 91.00 249 ASP A CA 1
ATOM 1872 C C . ASP A 1 249 ? -21.398 -2.871 6.926 1.00 91.00 249 ASP A C 1
ATOM 1874 O O . ASP A 1 249 ? -20.284 -3.111 6.458 1.00 91.00 249 ASP A O 1
ATOM 1878 N N . GLY A 1 250 ? -22.162 -3.846 7.416 1.00 92.12 250 GLY A N 1
ATOM 1879 C CA . GLY A 1 250 ? -21.715 -5.241 7.527 1.00 92.12 250 GLY A CA 1
ATOM 1880 C C . GLY A 1 250 ? -20.981 -5.587 8.836 1.00 92.12 250 GLY A C 1
ATOM 1881 O O . GLY A 1 250 ? -21.474 -5.312 9.929 1.00 92.12 250 GLY A O 1
ATOM 1882 N N . LEU A 1 251 ? -19.844 -6.288 8.767 1.00 96.44 251 LEU A N 1
ATOM 1883 C CA . LEU A 1 251 ? -19.127 -6.813 9.940 1.00 96.44 251 LEU A CA 1
ATOM 1884 C C . LEU A 1 251 ? -17.809 -6.070 10.168 1.00 96.44 251 LEU A C 1
ATOM 1886 O O . LEU A 1 251 ? -16.890 -6.144 9.355 1.00 96.44 251 LEU A O 1
ATOM 1890 N N . LEU A 1 252 ? -17.669 -5.456 11.342 1.00 97.50 252 LEU A N 1
ATOM 1891 C CA . LEU A 1 252 ? -16.380 -5.046 11.885 1.00 97.50 252 LEU A CA 1
ATOM 1892 C C . LEU A 1 252 ? -15.891 -6.080 12.903 1.00 97.50 252 LEU A C 1
ATOM 1894 O O . LEU A 1 252 ? -16.398 -6.167 14.023 1.00 97.50 252 LEU A O 1
ATOM 1898 N N . TYR A 1 253 ? -14.896 -6.874 12.512 1.00 97.81 253 TYR A N 1
ATOM 1899 C CA . TYR A 1 253 ? -14.310 -7.922 13.340 1.00 97.81 253 TYR A CA 1
ATOM 1900 C C . TYR A 1 253 ? -12.971 -7.467 13.923 1.00 97.81 253 TYR A C 1
ATOM 1902 O O . TYR A 1 253 ? -11.927 -7.565 13.272 1.00 97.81 253 TYR A O 1
ATOM 1910 N N . ALA A 1 254 ? -13.005 -7.014 15.176 1.00 96.69 254 ALA A N 1
ATOM 1911 C CA . ALA A 1 254 ? -11.836 -6.589 15.935 1.00 96.69 254 ALA A CA 1
ATOM 1912 C C . ALA A 1 254 ? -11.843 -7.190 17.348 1.00 96.69 254 ALA A C 1
ATOM 1914 O O . ALA A 1 254 ? -12.130 -6.492 18.313 1.00 96.69 254 ALA A O 1
ATOM 1915 N N . PRO A 1 255 ? -11.562 -8.499 17.508 1.00 94.00 255 PRO A N 1
ATOM 1916 C CA . PRO A 1 255 ? -11.591 -9.181 18.799 1.00 94.00 255 PRO A CA 1
ATOM 1917 C C . PRO A 1 255 ? -10.631 -8.708 19.879 1.00 94.00 255 PRO A C 1
ATOM 1919 O O . PRO A 1 255 ? -10.983 -8.869 21.045 1.00 94.00 255 PRO A O 1
ATOM 1922 N N . LYS A 1 256 ? -9.437 -8.228 19.523 1.00 93.94 256 LYS A N 1
ATOM 1923 C CA . LYS A 1 256 ? -8.397 -7.823 20.478 1.00 93.94 256 LYS A CA 1
ATOM 1924 C C . LYS A 1 256 ? -7.698 -6.527 20.052 1.00 93.94 256 LYS A C 1
ATOM 1926 O O . LYS A 1 256 ? -6.517 -6.579 19.713 1.00 93.94 256 LYS A O 1
ATOM 1931 N N . PRO A 1 257 ? -8.423 -5.403 19.950 1.00 92.69 257 PRO A N 1
ATOM 1932 C CA . PRO A 1 257 ? -7.812 -4.131 19.635 1.00 92.69 257 PRO A CA 1
ATOM 1933 C C . PRO A 1 257 ? -6.980 -3.662 20.824 1.00 92.69 257 PRO A C 1
ATOM 1935 O O . PRO A 1 257 ? -7.484 -3.594 21.949 1.00 92.69 257 PRO A O 1
ATOM 1938 N N . ASP A 1 258 ? -5.729 -3.331 20.537 1.00 90.81 258 ASP A N 1
ATOM 1939 C CA . ASP A 1 258 ? -4.839 -2.609 21.431 1.00 90.81 258 ASP A CA 1
ATOM 1940 C C . ASP A 1 258 ? -4.810 -1.139 20.977 1.00 90.81 258 ASP A C 1
ATOM 1942 O O . ASP A 1 258 ? -4.740 -0.845 19.783 1.00 90.81 258 ASP A O 1
ATOM 1946 N N . GLY A 1 259 ? -4.985 -0.200 21.905 1.00 91.19 259 GLY A N 1
ATOM 1947 C CA . GLY A 1 259 ? -5.215 1.217 21.587 1.00 91.19 259 GLY A CA 1
ATOM 1948 C C . GLY A 1 259 ? -6.692 1.612 21.413 1.00 91.19 259 GLY A C 1
ATOM 1949 O O . GLY A 1 259 ? -7.537 1.290 22.247 1.00 91.19 259 GLY A O 1
ATOM 1950 N N . LEU A 1 260 ? -7.025 2.407 20.391 1.00 95.06 260 LEU A N 1
ATOM 1951 C CA . LEU A 1 260 ? -8.366 2.979 20.196 1.00 95.06 260 LEU A CA 1
ATOM 1952 C C . LEU A 1 260 ? -9.105 2.298 19.039 1.00 95.06 260 LEU A C 1
ATOM 1954 O O . LEU A 1 260 ? -8.722 2.418 17.877 1.00 95.06 260 LEU A O 1
ATOM 1958 N N . LEU A 1 261 ? -10.244 1.683 19.351 1.00 96.50 261 LEU A N 1
ATOM 1959 C CA . LEU A 1 261 ? -11.257 1.288 18.380 1.00 96.50 261 LEU A CA 1
ATOM 1960 C C . LEU A 1 261 ? -12.362 2.354 18.339 1.00 96.50 261 LEU A C 1
ATOM 1962 O O . LEU A 1 261 ? -13.208 2.427 19.232 1.00 96.50 261 LEU A O 1
ATOM 1966 N N . TYR A 1 262 ? -12.350 3.192 17.302 1.00 96.81 262 TYR A N 1
ATOM 1967 C CA . TYR A 1 262 ? -13.329 4.256 17.085 1.00 96.81 262 TYR A CA 1
ATOM 1968 C C . TYR A 1 262 ? -14.336 3.846 16.007 1.00 96.81 262 TYR A C 1
ATOM 1970 O O . TYR A 1 262 ? -14.060 3.947 14.810 1.00 96.81 262 TYR A O 1
ATOM 1978 N N . ALA A 1 263 ? -15.521 3.420 16.440 1.00 95.38 263 ALA A N 1
ATOM 1979 C CA . ALA A 1 263 ? -16.595 2.968 15.565 1.00 95.38 263 ALA A CA 1
ATOM 1980 C C . ALA A 1 263 ? -17.954 3.548 15.987 1.00 95.38 263 ALA A C 1
ATOM 1982 O O . ALA A 1 263 ? -18.793 2.828 16.524 1.00 95.38 263 ALA A O 1
ATOM 1983 N N . PRO A 1 264 ? -18.203 4.859 15.803 1.00 92.88 264 PRO A N 1
ATOM 1984 C CA . PRO A 1 264 ? -19.521 5.443 16.030 1.00 92.88 264 PRO A CA 1
ATOM 1985 C C . PRO A 1 264 ? -20.521 5.003 14.958 1.00 92.88 264 PRO A C 1
ATOM 1987 O O . PRO A 1 264 ? -20.188 4.982 13.770 1.00 92.88 264 PRO A O 1
ATOM 1990 N N . LYS A 1 265 ? -21.770 4.771 15.375 1.00 90.62 265 LYS A N 1
ATOM 1991 C CA . LYS A 1 265 ? -22.885 4.370 14.502 1.00 90.62 265 LYS A CA 1
ATOM 1992 C C . LYS A 1 265 ? -22.594 3.165 13.593 1.00 90.62 265 LYS A 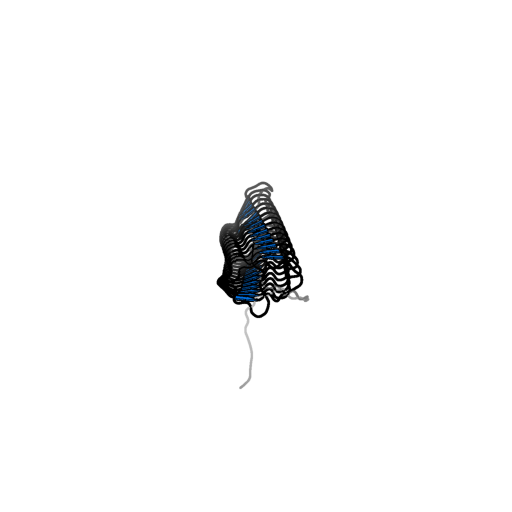C 1
ATOM 1994 O O . LYS A 1 265 ? -22.698 3.312 12.383 1.00 90.62 265 LYS A O 1
ATOM 1999 N N . PRO A 1 266 ? -22.149 2.015 14.126 1.00 90.81 266 PRO A N 1
ATOM 2000 C CA . PRO A 1 266 ? -22.127 0.783 13.350 1.00 90.81 266 PRO A CA 1
ATOM 2001 C C . PRO A 1 266 ? -23.557 0.365 13.011 1.00 90.81 266 PRO A C 1
ATOM 2003 O O . PRO A 1 266 ? -24.397 0.276 13.912 1.00 90.81 266 PRO A O 1
ATOM 2006 N N . ASP A 1 267 ? -23.797 0.093 11.730 1.00 89.00 267 ASP A N 1
ATOM 2007 C CA . ASP A 1 267 ? -25.117 -0.290 11.217 1.00 89.00 267 ASP A CA 1
ATOM 2008 C C . ASP A 1 267 ? -25.265 -1.828 11.155 1.00 89.00 267 ASP A C 1
ATOM 2010 O O . ASP A 1 267 ? -26.376 -2.350 11.213 1.00 89.00 267 ASP A O 1
ATOM 2014 N N . GLY A 1 268 ? -24.148 -2.572 11.153 1.00 89.31 268 GLY A N 1
ATOM 2015 C CA . GLY A 1 268 ? -24.116 -4.039 11.233 1.00 89.31 268 GLY A CA 1
ATOM 2016 C C . GLY A 1 268 ? -23.551 -4.604 12.549 1.00 89.31 268 GLY A C 1
ATOM 2017 O O . GLY A 1 268 ? -23.886 -4.145 13.641 1.00 89.31 268 GLY A O 1
ATOM 2018 N N . LEU A 1 269 ? -22.717 -5.647 12.478 1.00 93.31 269 LEU A N 1
ATOM 2019 C CA . LEU A 1 269 ? -22.108 -6.275 13.659 1.00 93.31 269 LEU A CA 1
ATOM 2020 C C . LEU A 1 269 ? -20.745 -5.647 13.965 1.00 93.31 269 LEU A C 1
ATOM 2022 O O . LEU A 1 269 ? -19.807 -5.751 13.179 1.00 93.31 269 LEU A O 1
ATOM 2026 N N . LEU A 1 270 ? -20.607 -5.081 15.160 1.00 95.25 270 LEU A N 1
ATOM 2027 C CA . LEU A 1 270 ? -19.329 -4.733 15.768 1.00 95.25 270 LEU A CA 1
ATOM 2028 C C . LEU A 1 270 ? -18.922 -5.834 16.758 1.00 95.25 270 LEU A C 1
ATOM 2030 O O . LEU A 1 270 ? -19.464 -5.925 17.861 1.00 95.25 270 LEU A O 1
ATOM 2034 N N . TYR A 1 271 ? -17.967 -6.678 16.364 1.00 95.75 271 TYR A N 1
ATOM 2035 C CA . TYR A 1 271 ? -17.459 -7.782 17.178 1.00 95.75 271 TYR A CA 1
ATOM 2036 C C . TYR A 1 271 ? -16.102 -7.428 17.793 1.00 95.75 271 TYR A C 1
ATOM 2038 O O . TYR A 1 271 ? -15.060 -7.554 17.144 1.00 95.75 271 TYR A O 1
ATOM 2046 N N . ALA A 1 272 ? -16.122 -7.024 19.063 1.00 93.56 272 ALA A N 1
ATOM 2047 C CA . ALA A 1 272 ? -14.938 -6.672 19.839 1.00 93.56 272 ALA A CA 1
ATOM 2048 C C . ALA A 1 272 ? -14.993 -7.267 21.256 1.00 93.56 272 ALA A C 1
ATOM 2050 O O . ALA A 1 272 ? -15.193 -6.544 22.227 1.00 93.56 272 ALA A O 1
ATOM 2051 N N . PRO A 1 273 ? -14.847 -8.599 21.409 1.00 90.75 273 PRO A N 1
ATOM 2052 C CA . PRO A 1 273 ? -14.952 -9.276 22.697 1.00 90.75 273 PRO A CA 1
ATOM 2053 C C . PRO A 1 273 ? -13.927 -8.932 23.766 1.00 90.75 273 PRO A C 1
ATOM 2055 O O . PRO A 1 273 ? -14.277 -9.096 24.931 1.00 90.75 273 PRO A O 1
ATOM 2058 N N . LYS A 1 274 ? -12.699 -8.552 23.404 1.00 89.88 274 LYS A N 1
ATOM 2059 C CA . LYS A 1 274 ? -11.608 -8.286 24.351 1.00 89.88 274 LYS A CA 1
ATOM 2060 C C . LYS A 1 274 ? -10.792 -7.047 23.963 1.00 89.88 274 LYS A C 1
ATOM 2062 O O . LYS A 1 274 ? -9.641 -7.195 23.568 1.00 89.88 274 LYS A O 1
ATOM 2067 N N . PRO A 1 275 ? -11.390 -5.845 23.950 1.00 88.81 275 PRO A N 1
ATOM 2068 C CA . PRO A 1 275 ? -10.633 -4.617 23.770 1.00 88.81 275 PRO A CA 1
ATOM 2069 C C . PRO A 1 275 ? -9.747 -4.368 24.988 1.00 88.81 275 PRO A C 1
ATOM 2071 O O . PRO A 1 275 ? -10.256 -4.315 26.109 1.00 88.81 275 PRO A O 1
ATOM 2074 N N . ASP A 1 276 ? -8.453 -4.176 24.746 1.00 88.50 276 ASP A N 1
ATOM 2075 C CA . ASP A 1 276 ? -7.463 -3.900 25.793 1.00 88.50 276 ASP A CA 1
ATOM 2076 C C . ASP A 1 276 ? -7.344 -2.379 26.042 1.00 88.50 276 ASP A C 1
ATOM 2078 O O . ASP A 1 276 ? -7.068 -1.942 27.158 1.00 88.50 276 ASP A O 1
ATOM 2082 N N . GLY A 1 277 ? -7.643 -1.554 25.028 1.00 87.00 277 GLY A N 1
ATOM 2083 C CA . GLY A 1 277 ? -7.681 -0.090 25.130 1.00 87.00 277 GLY A CA 1
ATOM 2084 C C . GLY A 1 277 ? -9.095 0.517 25.176 1.00 87.00 277 GLY A C 1
ATOM 2085 O O . GLY A 1 277 ? -9.970 0.061 25.910 1.00 87.00 277 GLY A O 1
ATOM 2086 N N . LEU A 1 278 ? -9.337 1.599 24.430 1.00 90.06 278 LEU A N 1
ATOM 2087 C CA . LEU A 1 278 ? -10.640 2.275 24.380 1.00 90.06 278 LEU A CA 1
ATOM 2088 C C . LEU A 1 278 ? -11.486 1.744 23.218 1.00 90.06 278 LEU A C 1
ATOM 2090 O O . LEU A 1 278 ? -11.129 1.906 22.054 1.00 90.06 278 LEU A O 1
ATOM 2094 N N . LEU A 1 279 ? -12.665 1.212 23.530 1.00 92.31 279 LEU A N 1
ATOM 2095 C CA . LEU A 1 279 ? -13.738 0.979 22.569 1.00 92.31 279 LEU A CA 1
ATOM 2096 C C . LEU A 1 279 ? -14.741 2.137 22.621 1.00 92.31 279 LEU A C 1
ATOM 2098 O O . LEU A 1 279 ? -15.528 2.257 23.562 1.00 92.31 279 LEU A O 1
ATOM 2102 N N . TYR A 1 280 ? -14.722 2.986 21.593 1.00 93.00 280 TYR A N 1
ATOM 2103 C CA . TYR A 1 280 ? -15.636 4.115 21.431 1.00 93.00 280 TYR A CA 1
ATOM 2104 C C . TYR A 1 280 ? -16.654 3.830 20.322 1.00 93.00 280 TYR A C 1
ATOM 2106 O O . TYR A 1 280 ? -16.363 3.984 19.134 1.00 93.00 280 TYR A O 1
ATOM 2114 N N . ALA A 1 281 ? -17.866 3.444 20.717 1.00 91.56 281 ALA A N 1
ATOM 2115 C CA . ALA A 1 281 ? -18.947 3.079 19.805 1.00 91.56 281 ALA A CA 1
ATOM 2116 C C . ALA A 1 281 ? -20.286 3.714 20.222 1.00 91.56 281 ALA A C 1
ATOM 2118 O O . ALA A 1 281 ? -21.197 3.014 20.662 1.00 91.56 281 ALA A O 1
ATOM 2119 N N . PRO A 1 282 ? -20.441 5.050 20.140 1.00 89.88 282 PRO A N 1
ATOM 2120 C CA . PRO A 1 282 ? -21.709 5.706 20.441 1.00 89.88 282 PRO A CA 1
ATOM 2121 C C . PRO A 1 282 ? -22.754 5.440 19.355 1.00 89.88 282 PRO A C 1
ATOM 2123 O O . PRO A 1 282 ? -22.438 5.430 18.162 1.00 89.88 282 PRO A O 1
ATOM 2126 N N . LYS A 1 283 ? -24.019 5.349 19.778 1.00 87.38 283 LYS A N 1
ATOM 2127 C CA . LYS A 1 283 ? -25.192 5.170 18.910 1.00 87.38 283 LYS A CA 1
ATOM 2128 C C . LYS A 1 283 ? -25.082 4.000 17.919 1.00 87.38 283 LYS A C 1
ATOM 2130 O O . LYS A 1 283 ? -25.296 4.240 16.738 1.00 87.38 283 LYS A O 1
ATOM 2135 N N . PRO A 1 284 ? -24.710 2.778 18.344 1.00 86.19 284 PRO A N 1
ATOM 2136 C CA . PRO A 1 284 ? -24.792 1.620 17.462 1.00 86.19 284 PRO A CA 1
ATOM 2137 C C . PRO A 1 284 ? -26.243 1.394 17.042 1.00 86.19 284 PRO A C 1
ATOM 2139 O O . PRO A 1 284 ? -27.134 1.415 17.895 1.00 86.19 284 PRO A O 1
ATOM 2142 N N . ASP A 1 285 ? -26.451 1.200 15.744 1.00 86.94 285 ASP A N 1
ATOM 2143 C CA . ASP A 1 285 ? -27.748 0.877 15.148 1.00 86.94 285 ASP A CA 1
ATOM 2144 C C . ASP A 1 285 ? -27.880 -0.651 14.957 1.00 86.94 285 ASP A C 1
ATOM 2146 O O . ASP A 1 285 ? -28.975 -1.194 15.097 1.00 86.94 285 ASP A O 1
ATOM 2150 N N . GLY A 1 286 ? -26.760 -1.361 14.755 1.00 85.38 286 GLY A N 1
ATOM 2151 C CA . GLY A 1 286 ? -26.688 -2.827 14.712 1.00 85.38 286 GLY A CA 1
ATOM 2152 C C . GLY A 1 286 ? -26.335 -3.506 16.050 1.00 85.38 286 GLY A C 1
ATOM 2153 O O . GLY A 1 286 ? -26.698 -3.034 17.129 1.00 85.38 286 GLY A O 1
ATOM 2154 N N . LEU A 1 287 ? -25.641 -4.651 16.002 1.00 87.56 287 LEU A N 1
ATOM 2155 C CA . LEU A 1 287 ? -25.232 -5.414 17.194 1.00 87.56 287 LEU A CA 1
ATOM 2156 C C . LEU A 1 287 ? -23.811 -5.027 17.624 1.00 87.56 287 LEU A C 1
ATOM 2158 O O . LEU A 1 287 ? -22.860 -5.196 16.865 1.00 87.56 287 LEU A O 1
ATOM 2162 N N . LEU A 1 288 ? -23.649 -4.596 18.873 1.00 89.62 288 LEU A N 1
ATOM 2163 C CA . LEU A 1 288 ? -22.354 -4.439 19.533 1.00 89.62 288 LEU A CA 1
ATOM 2164 C C . LEU A 1 288 ? -22.104 -5.617 20.482 1.00 89.62 288 LEU A C 1
ATOM 2166 O O . LEU A 1 288 ? -22.782 -5.756 21.499 1.00 89.62 288 LEU A O 1
ATOM 2170 N N . TYR A 1 289 ? -21.108 -6.447 20.165 1.00 89.81 289 TYR A N 1
ATOM 2171 C CA . TYR A 1 289 ? -20.690 -7.590 20.978 1.00 89.81 289 TYR A CA 1
ATOM 2172 C C . TYR A 1 289 ? -19.317 -7.337 21.612 1.00 89.81 289 TYR A C 1
ATOM 2174 O O . TYR A 1 289 ? -18.281 -7.484 20.956 1.00 89.81 289 TYR A O 1
ATOM 2182 N N . ALA A 1 290 ? -19.313 -6.982 22.899 1.00 87.50 290 ALA A N 1
ATOM 2183 C CA . ALA A 1 290 ? -18.112 -6.700 23.682 1.00 87.50 290 ALA A CA 1
ATOM 2184 C C . ALA A 1 290 ? -18.184 -7.321 25.092 1.00 87.50 290 ALA A C 1
ATOM 2186 O O . ALA A 1 290 ? -18.292 -6.601 26.083 1.00 87.50 290 ALA A O 1
ATOM 2187 N N . PRO A 1 291 ? -18.155 -8.666 25.209 1.00 83.19 291 PRO A N 1
ATOM 2188 C CA . PRO A 1 291 ? -18.383 -9.350 26.477 1.00 83.19 291 PRO A CA 1
ATOM 2189 C C . PRO A 1 291 ? -17.333 -9.202 27.576 1.00 83.19 291 PRO A C 1
ATOM 2191 O O . PRO A 1 291 ? -17.666 -9.379 28.741 1.00 83.19 291 PRO A O 1
ATOM 2194 N N . LYS A 1 292 ? -16.061 -9.017 27.228 1.00 83.69 292 LYS A N 1
ATOM 2195 C CA . LYS A 1 292 ? -14.946 -9.041 28.184 1.00 83.69 292 LYS A CA 1
ATOM 2196 C C . LYS A 1 292 ? -13.959 -7.925 27.852 1.00 83.69 292 LYS A C 1
ATOM 2198 O O . LYS A 1 292 ? -12.830 -8.238 27.481 1.00 83.69 292 LYS A O 1
ATOM 2203 N N . PRO A 1 293 ? -14.384 -6.649 27.881 1.00 81.94 293 PRO A N 1
ATOM 2204 C CA . PRO A 1 293 ? -13.426 -5.563 27.756 1.00 81.94 293 PRO A CA 1
ATOM 2205 C C . PRO A 1 293 ? -12.409 -5.696 28.887 1.00 81.94 293 PRO A C 1
ATOM 2207 O O . PRO A 1 293 ? -12.813 -5.990 30.005 1.00 81.94 293 PRO A O 1
ATOM 2210 N N . ASP A 1 294 ? -11.128 -5.519 28.583 1.00 83.38 294 ASP A N 1
ATOM 2211 C CA . ASP A 1 294 ? -10.074 -5.336 29.585 1.00 83.38 294 ASP A CA 1
ATOM 2212 C C . ASP A 1 294 ? -9.796 -3.823 29.765 1.00 83.38 294 ASP A C 1
ATOM 2214 O O . ASP A 1 294 ? -9.403 -3.378 30.844 1.00 83.38 294 ASP A O 1
ATOM 2218 N N . GLY A 1 295 ? -10.090 -3.013 28.736 1.00 80.38 295 GLY A N 1
ATOM 2219 C CA . GLY A 1 295 ? -10.040 -1.550 28.756 1.00 80.38 295 GLY A CA 1
ATOM 2220 C C . GLY A 1 295 ? -11.402 -0.847 28.918 1.00 80.38 295 GLY A C 1
ATOM 2221 O O . GLY A 1 295 ? -12.344 -1.366 29.520 1.00 80.38 295 GLY A O 1
ATOM 2222 N N . LEU A 1 296 ? -11.518 0.388 28.407 1.00 83.88 296 LEU A N 1
ATOM 2223 C CA . LEU A 1 296 ? -12.710 1.235 28.578 1.00 83.88 296 LEU A CA 1
ATOM 2224 C C . LEU A 1 296 ? -13.734 1.009 27.456 1.00 83.88 296 LEU A C 1
ATOM 2226 O O . LEU A 1 296 ? -13.405 1.136 26.279 1.00 83.88 296 LEU A O 1
ATOM 2230 N N . LEU A 1 297 ? -15.001 0.780 27.815 1.00 85.75 297 LEU A N 1
ATOM 2231 C CA . LEU A 1 297 ? -16.123 0.707 26.873 1.00 85.75 297 LEU A CA 1
ATOM 2232 C C . LEU A 1 297 ? -17.024 1.946 26.995 1.00 85.75 297 LEU A C 1
ATOM 2234 O O . LEU A 1 297 ? -17.657 2.176 28.029 1.00 85.75 297 LEU A O 1
ATOM 2238 N N . TYR A 1 298 ? -17.116 2.722 25.912 1.00 87.00 298 TYR A N 1
ATOM 2239 C CA . TYR A 1 298 ? -17.999 3.881 25.788 1.00 87.00 298 TYR A CA 1
ATOM 2240 C C . TYR A 1 298 ? -19.003 3.688 24.643 1.00 87.00 298 TYR A C 1
ATOM 2242 O O . TYR A 1 298 ? -18.670 3.859 23.467 1.00 87.00 298 TYR A O 1
ATOM 2250 N N . ALA A 1 299 ? -20.250 3.358 24.991 1.00 85.00 299 ALA A N 1
ATOM 2251 C CA . ALA A 1 299 ? -21.331 3.080 24.042 1.00 85.00 299 ALA A CA 1
ATOM 2252 C C . ALA A 1 299 ? -22.670 3.725 24.469 1.00 85.00 299 ALA A C 1
ATOM 2254 O O . ALA A 1 299 ? -23.643 3.035 24.783 1.00 85.00 299 ALA A O 1
ATOM 2255 N N . PRO A 1 300 ? -22.762 5.067 24.520 1.00 83.00 300 PRO A N 1
ATOM 2256 C CA . PRO A 1 300 ? -24.000 5.753 24.876 1.00 83.00 300 PRO A CA 1
ATOM 2257 C C . PRO A 1 300 ? -25.051 5.671 23.763 1.00 83.00 300 PRO A C 1
ATOM 2259 O O . PRO A 1 300 ? -24.725 5.719 22.573 1.00 83.00 300 PRO A O 1
ATOM 2262 N N . LYS A 1 301 ? -26.327 5.688 24.168 1.00 80.62 301 LYS A N 1
ATOM 2263 C CA . LYS A 1 301 ? -27.509 5.799 23.296 1.00 80.62 301 LYS A CA 1
ATOM 2264 C C . LYS A 1 301 ? -27.562 4.749 22.176 1.00 80.62 301 LYS A C 1
ATOM 2266 O O . LYS A 1 301 ? -27.728 5.156 21.030 1.00 80.62 301 LYS A O 1
ATOM 2271 N N . PRO A 1 302 ? -27.394 3.445 22.468 1.00 79.44 302 PRO A N 1
ATOM 2272 C CA . PRO A 1 302 ? -27.584 2.416 21.454 1.00 79.44 302 PRO A CA 1
ATOM 2273 C C . PRO A 1 302 ? -29.030 2.432 20.954 1.00 79.44 302 PRO A C 1
ATOM 2275 O O . PRO A 1 302 ? -29.959 2.500 21.759 1.00 79.44 302 PRO A O 1
ATOM 2278 N N . ASN A 1 303 ? -29.197 2.402 19.634 1.00 81.25 303 ASN A N 1
ATOM 2279 C CA . ASN A 1 303 ? -30.482 2.140 18.989 1.00 81.25 303 ASN A CA 1
ATOM 2280 C C . ASN A 1 303 ? -30.630 0.640 18.673 1.00 81.25 303 ASN A C 1
ATOM 2282 O O . ASN A 1 303 ? -31.749 0.139 18.606 1.00 81.25 303 ASN A O 1
ATOM 2286 N N . GLY A 1 304 ? -29.506 -0.061 18.495 1.00 78.19 304 GLY A N 1
ATOM 2287 C CA . GLY A 1 304 ? -29.423 -1.505 18.314 1.00 78.19 304 GLY A CA 1
ATOM 2288 C C . GLY A 1 304 ? -29.171 -2.284 19.610 1.00 78.19 304 GLY A C 1
ATOM 2289 O O . GLY A 1 304 ? -29.404 -1.800 20.721 1.00 78.19 304 GLY A O 1
ATOM 2290 N N . LEU A 1 305 ? -28.688 -3.521 19.467 1.00 80.25 305 LEU A N 1
ATOM 2291 C CA . LEU A 1 305 ? -28.441 -4.441 20.582 1.00 80.25 305 LEU A CA 1
ATOM 2292 C C . LEU A 1 305 ? -27.023 -4.272 21.140 1.00 80.25 305 LEU A C 1
ATOM 2294 O O . LEU A 1 305 ? -26.049 -4.223 20.389 1.00 80.25 305 LEU A O 1
ATOM 2298 N N . LEU A 1 306 ? -26.896 -4.244 22.468 1.00 82.25 306 LEU A N 1
ATOM 2299 C CA . LEU A 1 306 ? -25.614 -4.194 23.173 1.00 82.25 306 LEU A CA 1
ATOM 2300 C C . LEU A 1 306 ? -25.454 -5.438 24.051 1.00 82.25 306 LEU A C 1
ATOM 2302 O O . LEU A 1 306 ? -26.224 -5.642 24.988 1.00 82.25 306 LEU A O 1
ATOM 2306 N N . TYR A 1 307 ? -24.416 -6.232 23.785 1.00 82.81 307 TYR A N 1
ATOM 2307 C CA . TYR A 1 307 ? -23.989 -7.330 24.646 1.00 82.81 307 TYR A CA 1
ATOM 2308 C C . TYR A 1 307 ? -22.648 -7.013 25.313 1.00 82.81 307 TYR A C 1
ATOM 2310 O O . TYR A 1 307 ? -21.584 -7.147 24.700 1.00 82.81 307 TYR A O 1
ATOM 2318 N N . ALA A 1 308 ? -22.718 -6.597 26.577 1.00 75.81 308 ALA A N 1
ATOM 2319 C CA . ALA A 1 308 ? -21.576 -6.331 27.446 1.00 75.81 308 ALA A CA 1
ATOM 2320 C C . ALA A 1 308 ? -21.952 -6.706 28.899 1.00 75.81 308 ALA A C 1
ATOM 2322 O O . ALA A 1 308 ? -22.548 -5.886 29.602 1.00 75.81 308 ALA A O 1
ATOM 2323 N N . PRO A 1 309 ? -21.662 -7.944 29.345 1.00 66.12 309 PRO A N 1
ATOM 2324 C CA . PRO A 1 309 ? -21.837 -8.376 30.722 1.00 66.12 309 PRO A CA 1
ATOM 2325 C C . PRO A 1 309 ? -21.031 -7.494 31.674 1.00 66.12 309 PRO A C 1
ATOM 2327 O O . PRO A 1 309 ? -19.962 -6.975 31.344 1.00 66.12 309 PRO A O 1
ATOM 2330 N N . LYS A 1 310 ? -21.547 -7.350 32.890 1.00 55.72 310 LYS A N 1
ATOM 2331 C CA . LYS A 1 310 ? -20.930 -6.543 33.939 1.00 55.72 310 LYS A CA 1
ATOM 2332 C C . LYS A 1 310 ? -19.587 -7.161 34.363 1.00 55.72 310 LYS A C 1
ATOM 2334 O O . LYS A 1 310 ? -19.560 -8.238 34.948 1.00 55.72 310 LYS A O 1
ATOM 2339 N N . HIS A 1 311 ? -18.493 -6.458 34.086 1.00 53.19 311 HIS A N 1
ATOM 2340 C CA . HIS A 1 311 ? -17.155 -6.707 34.637 1.00 53.19 311 HIS A CA 1
ATOM 2341 C C . HIS A 1 311 ? -16.736 -5.506 35.511 1.00 53.19 311 HIS A C 1
ATOM 2343 O O . HIS A 1 311 ? -17.389 -4.465 35.441 1.00 53.19 311 HIS A O 1
ATOM 2349 N N . ASP A 1 312 ? -15.675 -5.624 36.323 1.00 49.53 312 ASP A N 1
ATOM 2350 C CA . ASP A 1 312 ? -15.140 -4.599 37.260 1.00 49.53 312 ASP A CA 1
ATOM 2351 C C . ASP A 1 312 ? -14.616 -3.297 36.589 1.00 49.53 312 ASP A C 1
ATOM 2353 O O . ASP A 1 312 ? -13.783 -2.568 37.130 1.00 49.53 312 ASP A O 1
ATOM 2357 N N . LEU A 1 313 ? -15.101 -2.980 35.389 1.00 54.00 313 LEU A N 1
ATOM 2358 C CA . LEU A 1 313 ? -14.660 -1.901 34.514 1.00 54.00 313 LEU A CA 1
ATOM 2359 C C . LEU A 1 313 ? -15.730 -0.818 34.356 1.00 54.00 313 LEU A C 1
ATOM 2361 O O . LEU A 1 313 ? -16.934 -1.045 34.493 1.00 54.00 313 LEU A O 1
ATOM 2365 N N . LYS A 1 314 ? -15.280 0.398 34.032 1.00 61.84 314 LYS A N 1
ATOM 2366 C CA . LYS A 1 314 ? -16.151 1.557 33.800 1.00 61.84 314 LYS A CA 1
ATOM 2367 C C . LYS A 1 314 ? -16.833 1.438 32.434 1.00 61.84 314 LYS A C 1
ATOM 2369 O O . LYS A 1 314 ? -16.300 1.895 31.428 1.00 61.84 314 LYS A O 1
ATOM 2374 N N . ILE A 1 315 ? -18.012 0.828 32.395 1.00 62.72 315 ILE A N 1
ATOM 2375 C CA . ILE A 1 315 ? -18.856 0.794 31.196 1.00 62.72 315 ILE A CA 1
ATOM 2376 C C . ILE A 1 315 ? -19.787 2.014 31.214 1.00 62.72 315 ILE A C 1
ATOM 2378 O O . ILE A 1 315 ? -20.578 2.172 32.143 1.00 62.72 315 ILE A O 1
ATOM 2382 N N . TYR A 1 316 ? -19.721 2.866 30.186 1.00 65.88 316 TYR A N 1
ATOM 2383 C CA . TYR A 1 316 ? -20.600 4.035 30.046 1.00 65.88 316 TYR A CA 1
ATOM 2384 C C . TYR A 1 316 ? -21.623 3.823 28.920 1.00 65.88 316 TYR A C 1
ATOM 2386 O O . TYR A 1 316 ? -21.265 3.794 27.740 1.00 65.88 316 TYR A O 1
ATOM 2394 N N . TYR A 1 317 ? -22.904 3.714 29.279 1.00 65.88 317 TYR A N 1
ATOM 2395 C CA . TYR A 1 317 ? -24.036 3.584 28.352 1.00 65.88 317 TYR A CA 1
ATOM 2396 C C . TYR A 1 317 ? -25.295 4.275 28.910 1.00 65.88 317 TYR A C 1
ATOM 2398 O O . TYR A 1 317 ? -25.303 4.761 30.038 1.00 65.88 317 TYR A O 1
ATOM 2406 N N . SER A 1 318 ? -26.362 4.375 28.110 1.00 50.31 318 SER A N 1
ATOM 2407 C CA . SER A 1 318 ? -27.649 4.962 28.531 1.00 50.31 318 SER A CA 1
ATOM 2408 C C . SER A 1 318 ? -28.736 3.896 28.717 1.00 50.31 318 SER A C 1
ATOM 2410 O O . SER A 1 318 ? -28.736 2.912 27.986 1.00 50.31 318 SER A O 1
ATOM 2412 N N . LEU A 1 319 ? -29.704 4.154 29.605 1.00 48.66 319 LEU A N 1
ATOM 2413 C CA . LEU A 1 319 ? -30.786 3.256 30.064 1.00 48.66 319 LEU A CA 1
ATOM 2414 C C . LEU A 1 319 ? -31.681 2.595 28.987 1.00 48.66 319 LEU A C 1
ATOM 2416 O O . LEU A 1 319 ? -32.365 1.633 29.309 1.00 48.66 319 LEU A O 1
ATOM 2420 N N . ASN A 1 320 ? -31.669 3.049 27.729 1.00 49.22 320 ASN A N 1
ATOM 2421 C CA . ASN A 1 320 ? -32.502 2.489 26.646 1.00 49.22 320 ASN A CA 1
ATOM 2422 C C . ASN A 1 320 ? -31.873 1.279 25.920 1.00 49.22 320 ASN A C 1
ATOM 2424 O O . ASN A 1 320 ? -32.345 0.891 24.856 1.00 49.22 320 ASN A O 1
ATOM 2428 N N . ALA A 1 321 ? -30.794 0.703 26.452 1.00 50.97 321 ALA A N 1
ATOM 2429 C CA . ALA A 1 321 ? -30.162 -0.480 25.878 1.00 50.97 321 ALA A CA 1
ATOM 2430 C C . ALA A 1 321 ? -30.941 -1.753 26.254 1.00 50.97 321 ALA A C 1
ATOM 2432 O O . ALA A 1 321 ? -31.147 -2.021 27.438 1.00 50.97 321 ALA A O 1
ATOM 2433 N N . PHE A 1 322 ? -31.313 -2.575 25.268 1.00 52.78 322 PHE A N 1
ATOM 2434 C CA . PHE A 1 322 ? -31.736 -3.956 25.521 1.00 52.78 322 PHE A CA 1
ATOM 2435 C C . PHE A 1 322 ? -30.500 -4.778 25.897 1.00 52.78 322 PHE A C 1
ATOM 2437 O O . PHE A 1 322 ? -29.812 -5.329 25.039 1.00 52.78 322 PHE A O 1
ATOM 2444 N N . LEU A 1 323 ? -30.181 -4.782 27.190 1.00 52.06 323 LEU A N 1
ATOM 2445 C CA . LEU A 1 323 ? -29.090 -5.565 27.752 1.00 52.06 323 LEU A CA 1
ATOM 2446 C C . LEU A 1 323 ? -29.534 -7.011 27.931 1.00 52.06 323 LEU A C 1
ATOM 2448 O O . LEU A 1 323 ? -30.541 -7.295 28.582 1.00 52.06 323 LEU A O 1
ATOM 2452 N N . VAL A 1 324 ? -28.735 -7.931 27.406 1.00 53.47 324 VAL A N 1
ATOM 2453 C CA . VAL A 1 324 ? -28.824 -9.340 27.780 1.00 53.47 324 VAL A CA 1
ATOM 2454 C C . VAL A 1 324 ? -27.927 -9.523 29.011 1.00 53.47 324 VAL A C 1
ATOM 2456 O O . VAL A 1 324 ? -26.726 -9.735 28.876 1.00 53.47 324 VAL A O 1
ATOM 2459 N N . ASP A 1 325 ? -28.550 -9.390 30.189 1.00 44.31 325 ASP A N 1
ATOM 2460 C CA . ASP A 1 325 ? -28.037 -9.654 31.550 1.00 44.31 325 ASP A CA 1
ATOM 2461 C C . ASP A 1 325 ? -27.114 -8.576 32.201 1.00 44.31 325 ASP A C 1
ATOM 2463 O O . ASP A 1 325 ? -25.939 -8.441 31.860 1.00 44.31 325 ASP A O 1
ATOM 2467 N N . GLY A 1 326 ? -27.632 -7.816 33.191 1.00 42.59 326 GLY A N 1
ATOM 2468 C CA . GLY A 1 326 ? -26.828 -7.001 34.134 1.00 42.59 326 GLY A CA 1
ATOM 2469 C C . GLY A 1 326 ? -27.344 -5.587 34.503 1.00 42.59 326 GLY A C 1
ATOM 2470 O O . GLY A 1 326 ? -27.795 -4.826 33.656 1.00 42.59 326 GLY A O 1
ATOM 2471 N N . ALA A 1 327 ? -27.238 -5.215 35.792 1.00 43.44 327 ALA A N 1
ATOM 2472 C CA . ALA A 1 327 ? -27.799 -3.994 36.406 1.00 43.44 327 ALA A CA 1
ATOM 2473 C C . ALA A 1 327 ? -27.130 -2.651 36.015 1.00 43.44 327 ALA A C 1
ATOM 2475 O O . ALA A 1 327 ? -25.900 -2.540 35.992 1.00 43.44 327 ALA A O 1
ATOM 2476 N N . THR A 1 328 ? -27.978 -1.626 35.846 1.00 44.38 328 THR A N 1
ATOM 2477 C CA . THR A 1 328 ? -27.749 -0.282 35.272 1.00 44.38 328 THR A CA 1
ATOM 2478 C C . THR A 1 328 ? -27.022 0.718 36.183 1.00 44.38 328 THR A C 1
ATOM 2480 O O . THR A 1 328 ? -27.387 0.849 37.351 1.00 44.38 328 THR A O 1
ATOM 2483 N N . TYR A 1 329 ? -26.112 1.529 35.622 1.00 42.91 329 TYR A N 1
ATOM 2484 C CA . TYR A 1 329 ? -25.676 2.804 36.219 1.00 42.91 329 TYR A CA 1
ATOM 2485 C C . TYR A 1 329 ? -25.999 3.966 35.263 1.00 42.91 329 TYR A C 1
ATOM 2487 O O . TYR A 1 329 ? -25.519 3.956 34.128 1.00 42.91 329 TYR A O 1
ATOM 2495 N N . PRO A 1 330 ? -26.826 4.947 35.667 1.00 42.94 330 PRO A N 1
ATOM 2496 C CA . PRO A 1 330 ? -27.116 6.113 34.840 1.00 42.94 330 PRO A CA 1
ATOM 2497 C C . PRO A 1 330 ? -25.898 7.043 34.731 1.00 42.94 330 PRO A C 1
ATOM 2499 O O . PRO A 1 330 ? -25.141 7.206 35.686 1.00 42.94 330 PRO A O 1
ATOM 2502 N N . LEU A 1 331 ? -25.741 7.681 33.568 1.00 43.62 331 LEU A N 1
ATOM 2503 C CA . LEU A 1 331 ? -24.860 8.839 33.391 1.00 43.62 331 LEU A CA 1
ATOM 2504 C C . LEU A 1 331 ? -25.407 10.003 34.240 1.00 43.62 331 LEU A C 1
ATOM 2506 O O . LEU A 1 331 ? -26.549 10.410 34.016 1.00 43.62 331 LEU A O 1
ATOM 2510 N N . GLN A 1 332 ? -24.615 10.498 35.198 1.00 38.22 332 GLN A N 1
ATOM 2511 C CA . GLN A 1 332 ? -24.815 11.810 35.832 1.00 38.22 332 GLN A CA 1
ATOM 2512 C C . GLN A 1 332 ? -24.132 12.896 35.004 1.00 38.22 332 GLN A C 1
ATOM 2514 O O . GLN A 1 332 ? -23.015 12.628 34.503 1.00 38.22 332 GLN A O 1
#

Sequence (332 aa):
MPVTDWRSHSSQTKSDGSRTSRAFAVNTILQSCRCSSSSKPDGLHYAPKPGGLLYAPKPGGLLYAPKPDGLLYAPKPDGLLYAPKPD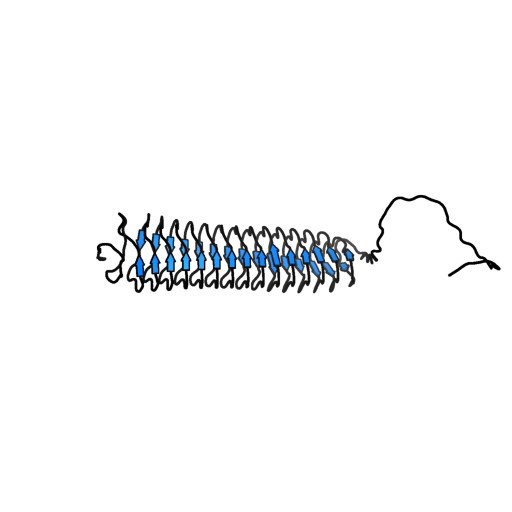GLLYAPKPDGLLYAPKPDGLLYAPKPDGLLYAPKPDGLLYAPKPDGLLYAPKPDGLLYAPKPDGLLYAPKPDGLLYAPKPDGLLYAPKPDGLLYAPKPDGLLYAPKPDGLLYAPKPDGLLYAPKPDGLLYAPKPDGLLYAPKPDGLLYAPKPDGLLYAPKPDGLLYAPKPDGLLYAPKPDGLLYAPKPDGLLYAPKPDGLLYAPKPDGLLYAPKPNGLLYAPKHDLKIYYSLNAFLVDGATYPLQ

pLDDT: mean 81.24, std 23.3, range [24.08, 98.62]

Organism: NCBI:txid231223

Secondary structure (DSSP, 8-state):
----------------------------------------TTSPEEPP--EEEEE----SSEEE--S-EEEEE--S-EEEEE--S-EEEEE--S-EEEEE--S-EEEEE--S-EEEEE-SS-EEEEE--S-EEEEE-SS-EEEEE-SS-EEEEE-SS-EEEEE-SS-EEEEE-SS-EEEEE-SS-EEEEE-SS-EEEEE-SS-EEEEE-SS-EEEEE-SS-EEEEE-SS-EEEEE-SS-EEEEE-SS-EEEEE-SS-EEEEE--S-SSEEE-S--SSEEE--S-SSEEE-S--SSEEEE-S-SSEEE----SS-EEE-TT--BSS-------